Protein AF-A0AA95FTX5-F1 (afdb_monomer_lite)

Foldseek 3Di:
DDDDDDDDDDDDDDDDDDDDDDDDDDDPPDDPVVVVPDPPPPFDDDPPPVPPPDPDDDPDPPPPDPVVVVLVVLLVVLQWEWEDDPVFFWEKDKQWQAAQVVNVHRPDGHFDKFADQADFPPQCLPDPDRLQGQIFGKTKIFIWTWGQDPPGTATQWGGWTWTWGDFPSHWIKIKTKIKGADADPLAGDTWMKMKTHQDQLVVVRARPVDSPDDDAIKMKTKGWMWIAIGQMDTNNHTFQFDPQKTAPDIWIDIWIDPSRADSQFWFKIKAAAPPGAKGSAQADDCSVPPSHRHIGHGGFAIAGHFIDSTDRVHDGCSVSCCSNHGGPRRIYMGTYHNHQAAPDDPVHNVPRPPPSPRYHHDDPPDDDRRDDD

Sequence (373 aa):
MPLRVPLLALGALGLAMAAPSSAVPGVTRTSDAAALATVTAAATRHDLDPGGGFPAAPPGTTAGGIAGAAQGVVAQRAKQYIATSPSAPIYFLAYIALGNTPAAKPTSYSLVYVPDPFNQPACAASSSDPAAKLQSLYYRTDLYAAWPPKGGAVPGAFPPIQVKTVAFGSIPVTATLQLHQTVVDGKLEPLLDQTWAPRNPGDGGGAPCDKSFSAPVNSLVTGRVDISLTNLKVDGVPVEVGSSCRTVRPVDISLWGFDGYYPGQGGRLGQYDGAHAGSLGKLDSPYYGEQNGTSIPASTGIDVPPFTGCRDGGDDVSPLITAMASGPDNPVAAEQSPINAGNVNLDDLTACATDGSGNCPVPAKNPPAVPPH

Secondary structure (DSSP, 8-state):
-------------------------------GGGGGS------------S----PPPPTT----SHHHHHHHHHHHHT---EE--TTSPBPEEEEEEPEEESTTS-SEEE-EEEE-SS---TTTTT---GGGSPEEEEEEEEEEEEE--TTS-EETBPPPEEEEEEETTTEEEEEEEEEEEPEETTEEPPEEEEEEEEPPGGGT-SBTTBTT--PPPEEEEEEEEEEEEEEEEETTEEE---TT-EESSPEEEEEEE-TT-BTTTBEEEEESTTSSPPPSS----GGGGGGTT--PPPP--EEEPPEES-EETTEE-HHHHHHHH-EEEE-EEEEEPP---SS-BTTBGGGS-TTS--------SSPPPPPP-

pLDDT: mean 74.27, std 24.5, range [25.83, 98.44]

Radius of gyration: 27.07 Å; chains: 1; bounding box: 102×71×66 Å

Structure (mmCIF, N/CA/C/O backbone):
data_AF-A0AA95FTX5-F1
#
_entry.id   AF-A0AA95FTX5-F1
#
loop_
_atom_site.group_PDB
_atom_site.id
_atom_site.type_symbol
_atom_site.label_atom_id
_atom_site.label_alt_id
_atom_site.label_comp_id
_atom_site.label_asym_id
_atom_site.label_entity_id
_atom_site.label_seq_id
_atom_site.pdbx_PDB_ins_code
_atom_site.Cartn_x
_atom_site.Cartn_y
_atom_site.Cartn_z
_atom_site.occupancy
_atom_site.B_iso_or_equiv
_atom_site.auth_seq_id
_atom_site.auth_comp_id
_atom_site.auth_asym_id
_atom_site.auth_atom_id
_atom_site.pdbx_PDB_model_num
ATOM 1 N N . MET A 1 1 ? 46.116 -49.384 35.018 1.00 40.44 1 MET A N 1
ATOM 2 C CA . MET A 1 1 ? 47.054 -49.428 33.876 1.00 40.44 1 MET A CA 1
ATOM 3 C C . MET A 1 1 ? 46.721 -48.278 32.936 1.00 40.44 1 MET A C 1
ATOM 5 O O . MET A 1 1 ? 45.650 -48.317 32.347 1.00 40.44 1 MET A O 1
ATOM 9 N N . PRO A 1 2 ? 47.554 -47.228 32.857 1.00 50.31 2 PRO A N 1
ATOM 10 C CA . PRO A 1 2 ? 47.357 -46.122 31.928 1.00 50.31 2 PRO A CA 1
ATOM 11 C C . PRO A 1 2 ? 48.220 -46.321 30.673 1.00 50.31 2 PRO A C 1
ATOM 13 O O . PRO A 1 2 ? 49.402 -46.639 30.790 1.00 50.31 2 PRO A O 1
ATOM 16 N N . LEU A 1 3 ? 47.660 -46.101 29.481 1.00 40.19 3 LEU A N 1
ATOM 17 C CA . LEU A 1 3 ? 48.443 -45.966 28.251 1.00 40.19 3 LEU A CA 1
ATOM 18 C C . LEU A 1 3 ? 48.362 -44.514 27.760 1.00 40.19 3 LEU A C 1
ATOM 20 O O . LEU A 1 3 ? 47.320 -44.049 27.310 1.00 40.19 3 LEU A O 1
ATOM 24 N N . ARG A 1 4 ? 49.493 -43.812 27.878 1.00 46.22 4 ARG A N 1
ATOM 25 C CA . ARG A 1 4 ? 49.864 -42.599 27.138 1.00 46.22 4 ARG A CA 1
ATOM 26 C C . ARG A 1 4 ? 50.947 -43.001 26.135 1.00 46.22 4 ARG A C 1
ATOM 28 O O . ARG A 1 4 ? 51.899 -43.657 26.543 1.00 46.22 4 ARG A O 1
ATOM 35 N N . VAL A 1 5 ? 50.828 -42.575 24.879 1.00 35.34 5 VAL A N 1
ATOM 36 C CA . VAL A 1 5 ? 51.811 -42.726 23.777 1.00 35.34 5 VAL A CA 1
ATOM 37 C C . VAL A 1 5 ? 51.627 -41.488 22.857 1.00 35.34 5 VAL A C 1
ATOM 39 O O . VAL A 1 5 ? 50.519 -40.949 22.842 1.00 35.34 5 VAL A O 1
ATOM 42 N N . PRO A 1 6 ? 52.677 -40.916 22.221 1.00 48.00 6 PRO A N 1
ATOM 43 C CA . PRO A 1 6 ? 53.111 -39.564 22.559 1.00 48.00 6 PRO A CA 1
ATOM 44 C C . PRO A 1 6 ? 53.224 -38.579 21.380 1.00 48.00 6 PRO A C 1
ATOM 46 O O . PRO A 1 6 ? 52.999 -38.887 20.214 1.00 48.00 6 PRO A O 1
ATOM 49 N N . LEU A 1 7 ? 53.632 -37.375 21.784 1.00 31.05 7 LEU A N 1
ATOM 50 C CA . LEU A 1 7 ? 54.276 -36.291 21.050 1.00 31.05 7 LEU A CA 1
ATOM 51 C C . LEU A 1 7 ? 55.361 -36.780 20.068 1.00 31.05 7 LEU A C 1
ATOM 53 O O . LEU A 1 7 ? 56.229 -37.566 20.450 1.00 31.05 7 LEU A O 1
ATOM 57 N N . LEU A 1 8 ? 55.384 -36.216 18.859 1.00 30.25 8 LEU A N 1
ATOM 58 C CA . LEU A 1 8 ? 56.533 -36.279 17.958 1.00 30.25 8 LEU A CA 1
ATOM 59 C C . LEU A 1 8 ? 56.771 -34.888 17.364 1.00 30.25 8 LEU A C 1
ATOM 61 O O . LEU A 1 8 ? 55.899 -34.312 16.718 1.00 30.25 8 LEU A O 1
ATOM 65 N N . ALA A 1 9 ? 57.955 -34.355 17.656 1.00 29.45 9 ALA A N 1
ATOM 66 C CA . ALA A 1 9 ? 58.491 -33.102 17.157 1.00 29.45 9 ALA A CA 1
ATOM 67 C C . ALA A 1 9 ? 59.698 -33.397 16.254 1.00 29.45 9 ALA A C 1
ATOM 69 O O . ALA A 1 9 ? 60.582 -34.162 16.628 1.00 29.45 9 ALA A O 1
ATOM 70 N N . LEU A 1 10 ? 59.723 -32.757 15.091 1.00 28.89 10 LEU A N 1
ATOM 71 C CA . LEU A 1 10 ? 60.852 -32.504 14.189 1.00 28.89 10 LEU A CA 1
ATOM 72 C C . LEU A 1 10 ? 60.356 -31.330 13.331 1.00 28.89 10 LEU A C 1
ATOM 74 O O . LEU A 1 10 ? 59.223 -31.361 12.873 1.00 28.89 10 LEU A O 1
ATOM 78 N N . GLY A 1 11 ? 61.051 -30.226 13.105 1.00 26.80 11 GLY A N 1
ATOM 79 C CA . GLY A 1 11 ? 62.478 -29.943 13.109 1.00 26.80 11 GLY A CA 1
ATOM 80 C C . GLY A 1 11 ? 62.670 -28.946 11.961 1.00 26.80 11 GLY A C 1
ATOM 81 O O . GLY A 1 11 ? 62.227 -29.202 10.847 1.00 26.80 11 GLY A O 1
ATOM 82 N N . ALA A 1 12 ? 63.213 -27.772 12.268 1.00 29.53 12 ALA A N 1
ATOM 83 C CA . ALA A 1 12 ? 63.279 -26.606 11.392 1.00 29.53 12 ALA A CA 1
ATOM 84 C C . ALA A 1 12 ? 64.104 -26.815 10.109 1.00 29.53 12 ALA A C 1
ATOM 86 O O . ALA A 1 12 ? 65.145 -27.464 10.146 1.00 29.53 12 ALA A O 1
ATOM 87 N N . LEU A 1 13 ? 63.721 -26.129 9.026 1.00 27.14 13 LEU A N 1
ATOM 88 C CA . LEU A 1 13 ? 64.666 -25.617 8.030 1.00 27.14 13 LEU A CA 1
ATOM 89 C C . LEU A 1 13 ? 64.102 -24.331 7.412 1.00 27.14 13 LEU A C 1
ATOM 91 O O . LEU A 1 13 ? 63.017 -24.325 6.833 1.00 27.14 13 LEU A O 1
ATOM 95 N N . GLY A 1 14 ? 64.828 -23.229 7.593 1.00 25.91 14 GLY A N 1
ATOM 96 C CA . GLY A 1 14 ? 64.516 -21.944 6.985 1.00 25.91 14 GLY A CA 1
ATOM 97 C C . GLY A 1 14 ? 65.051 -21.848 5.561 1.00 25.91 14 GLY A C 1
ATOM 98 O O . GLY A 1 14 ? 66.133 -22.347 5.267 1.00 25.91 14 GLY A O 1
ATOM 99 N N . LEU A 1 15 ? 64.323 -21.129 4.710 1.00 27.39 15 LEU A N 1
ATOM 100 C CA . LEU A 1 15 ? 64.881 -20.462 3.540 1.00 27.39 15 LEU A CA 1
ATOM 101 C C . LEU A 1 15 ? 64.128 -19.143 3.340 1.00 27.39 15 LEU A C 1
ATOM 103 O O . LEU A 1 15 ? 62.930 -19.121 3.070 1.00 27.39 15 LEU A O 1
ATOM 107 N N . ALA A 1 16 ? 64.851 -18.041 3.513 1.00 30.61 16 ALA A N 1
ATOM 108 C CA . ALA A 1 16 ? 64.436 -16.722 3.073 1.00 30.61 16 ALA A CA 1
ATOM 109 C C . ALA A 1 16 ? 64.603 -16.639 1.552 1.00 30.61 16 ALA A C 1
ATOM 111 O O . ALA A 1 16 ? 65.695 -16.920 1.064 1.00 30.61 16 ALA A O 1
ATOM 112 N N . MET A 1 17 ? 63.573 -16.204 0.820 1.00 29.14 17 MET A N 1
ATOM 113 C CA . MET A 1 17 ? 63.742 -15.624 -0.515 1.00 29.14 17 MET A CA 1
ATOM 114 C C . MET A 1 17 ? 62.727 -14.504 -0.776 1.00 29.14 17 MET A C 1
ATOM 116 O O . MET A 1 17 ? 61.519 -14.701 -0.723 1.00 29.14 17 MET A O 1
ATOM 120 N N . ALA A 1 18 ? 63.311 -13.327 -1.006 1.00 28.91 18 ALA A N 1
ATOM 121 C CA . ALA A 1 18 ? 62.903 -12.190 -1.827 1.00 28.91 18 ALA A CA 1
ATOM 122 C C . ALA A 1 18 ? 61.431 -12.059 -2.266 1.00 28.91 18 ALA A C 1
ATOM 124 O O . ALA A 1 18 ? 60.917 -12.836 -3.066 1.00 28.91 18 ALA A O 1
ATOM 125 N N . ALA A 1 19 ? 60.824 -10.940 -1.869 1.00 33.22 19 ALA A N 1
ATOM 126 C CA . ALA A 1 19 ? 59.666 -10.365 -2.540 1.00 33.22 19 ALA A CA 1
ATOM 127 C C . ALA A 1 19 ? 60.102 -9.593 -3.801 1.00 33.22 19 ALA A C 1
ATOM 129 O O . ALA A 1 19 ? 60.997 -8.749 -3.701 1.00 33.22 19 ALA A O 1
ATOM 130 N N . PRO A 1 20 ? 59.427 -9.765 -4.951 1.00 33.09 20 PRO A N 1
ATOM 131 C CA . PRO A 1 20 ? 59.360 -8.730 -5.958 1.00 33.09 20 PRO A CA 1
ATOM 132 C C . PRO A 1 20 ? 58.052 -7.951 -5.801 1.00 33.09 20 PRO A C 1
ATOM 134 O O . PRO A 1 20 ? 56.949 -8.437 -6.046 1.00 33.09 20 PRO A O 1
ATOM 137 N N . SER A 1 21 ? 58.228 -6.694 -5.411 1.00 35.06 21 SER A N 1
ATOM 138 C CA . SER A 1 21 ? 57.362 -5.587 -5.796 1.00 35.06 21 SER A CA 1
ATOM 139 C C . SER A 1 21 ? 57.154 -5.605 -7.313 1.00 35.06 21 SER A C 1
ATOM 141 O O . SER A 1 21 ? 58.116 -5.558 -8.078 1.00 35.06 21 SER A O 1
ATOM 143 N N . SER A 1 22 ? 55.902 -5.657 -7.753 1.00 32.34 22 SER A N 1
ATOM 144 C CA . SER A 1 22 ? 55.512 -5.110 -9.051 1.00 32.34 22 SER A CA 1
ATOM 145 C C . SER A 1 22 ? 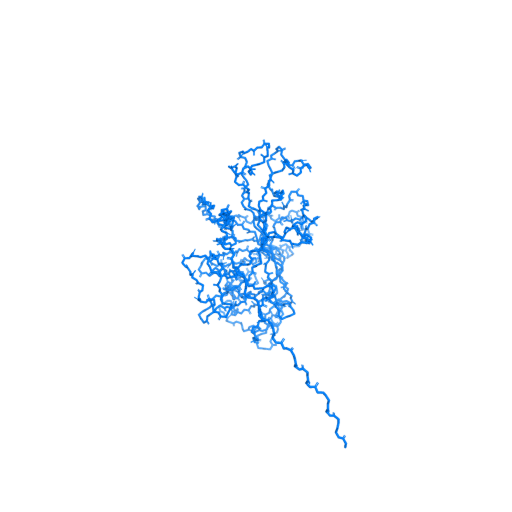54.078 -4.606 -8.964 1.00 32.34 22 SER A C 1
ATOM 147 O O . SER A 1 22 ? 53.120 -5.347 -8.761 1.00 32.34 22 SER A O 1
ATOM 149 N N . ALA A 1 23 ? 53.981 -3.285 -9.050 1.00 33.84 23 ALA A N 1
ATOM 150 C CA . ALA A 1 23 ? 52.757 -2.540 -9.228 1.00 33.84 23 ALA A CA 1
ATOM 151 C C . ALA A 1 23 ? 52.109 -2.902 -10.572 1.00 33.84 23 ALA A C 1
ATOM 153 O O . ALA A 1 23 ? 52.789 -2.953 -11.596 1.00 33.84 23 ALA A O 1
ATOM 154 N N . VAL A 1 24 ? 50.787 -3.065 -10.572 1.00 33.50 24 VAL A N 1
ATOM 155 C CA . VAL A 1 24 ? 49.963 -2.939 -11.777 1.00 33.50 24 VAL A CA 1
ATOM 156 C C . VAL A 1 24 ? 48.982 -1.789 -11.538 1.00 33.50 24 VAL A C 1
ATOM 158 O O . VAL A 1 24 ? 48.195 -1.857 -10.592 1.00 33.50 24 VAL A O 1
ATOM 161 N N . PRO A 1 25 ? 49.036 -0.713 -12.341 1.00 33.19 25 PRO A N 1
ATOM 162 C CA . PRO A 1 25 ? 48.113 0.403 -12.238 1.00 33.19 25 PRO A CA 1
ATOM 163 C C . PRO A 1 25 ? 46.836 0.158 -13.056 1.00 33.19 25 PRO A C 1
ATOM 165 O O . PRO A 1 25 ? 46.885 -0.333 -14.179 1.00 33.19 25 PRO A O 1
ATOM 168 N N . GLY A 1 26 ? 45.710 0.620 -12.511 1.00 35.56 26 GLY A N 1
ATOM 169 C CA . GLY A 1 26 ? 44.647 1.224 -13.315 1.00 35.56 26 GLY A CA 1
ATOM 170 C C . GLY A 1 26 ? 43.592 0.292 -13.906 1.00 35.56 26 GLY A C 1
ATOM 171 O O . GLY A 1 26 ? 43.516 0.138 -15.118 1.00 35.56 26 GLY A O 1
ATOM 172 N N . VAL A 1 27 ? 42.672 -0.190 -13.067 1.00 28.50 27 VAL A N 1
ATOM 173 C CA . VAL A 1 27 ? 41.262 -0.320 -13.472 1.00 28.50 27 VAL A CA 1
ATOM 174 C C . VAL A 1 27 ? 40.416 0.312 -12.374 1.00 28.50 27 VAL A C 1
ATOM 176 O O . VAL A 1 27 ? 40.060 -0.320 -11.381 1.00 28.50 27 VAL A O 1
ATOM 179 N N . THR A 1 28 ? 40.128 1.601 -12.528 1.00 33.00 28 THR A N 1
ATOM 180 C CA . THR A 1 28 ? 39.061 2.280 -11.793 1.00 33.00 28 THR A CA 1
ATOM 181 C C . THR A 1 28 ? 37.736 1.624 -12.167 1.00 33.00 28 THR A C 1
ATOM 183 O O . THR A 1 28 ? 37.174 1.909 -13.221 1.00 33.00 28 THR A O 1
ATOM 186 N N . ARG A 1 29 ? 37.227 0.736 -11.304 1.00 30.84 29 ARG A N 1
ATOM 187 C CA . ARG A 1 29 ? 35.790 0.453 -11.250 1.00 30.84 29 ARG A CA 1
ATOM 188 C C . ARG A 1 29 ? 35.106 1.736 -10.799 1.00 30.84 29 ARG A C 1
ATOM 190 O O . ARG A 1 29 ? 35.116 2.059 -9.615 1.00 30.84 29 ARG A O 1
ATOM 197 N N . THR A 1 30 ? 34.554 2.479 -11.747 1.00 32.06 30 THR A N 1
ATOM 198 C CA . THR A 1 30 ? 33.521 3.468 -11.460 1.00 32.06 30 THR A CA 1
ATOM 199 C C . THR A 1 30 ? 32.328 2.725 -10.871 1.00 32.06 30 THR A C 1
ATOM 201 O O . THR A 1 30 ? 31.820 1.767 -11.446 1.00 32.06 30 THR A O 1
ATOM 204 N N . SER A 1 31 ? 31.955 3.101 -9.657 1.00 35.16 31 SER A N 1
ATOM 205 C CA . SER A 1 31 ? 30.817 2.567 -8.927 1.00 35.16 31 SER A CA 1
ATOM 206 C C . SER A 1 31 ? 29.511 3.065 -9.554 1.00 35.16 31 SER A C 1
ATOM 208 O O . SER A 1 31 ? 29.128 4.213 -9.333 1.00 35.16 31 SER A O 1
ATOM 210 N N . ASP A 1 32 ? 28.800 2.195 -10.271 1.00 34.31 32 ASP A N 1
ATOM 211 C CA . ASP A 1 32 ? 27.462 2.473 -10.827 1.00 34.31 32 ASP A CA 1
ATOM 212 C C . ASP A 1 32 ? 26.388 2.748 -9.749 1.00 34.31 32 ASP A C 1
ATOM 214 O O . ASP A 1 32 ? 25.293 3.209 -10.056 1.00 34.31 32 ASP A O 1
ATOM 218 N N . ALA A 1 33 ? 26.698 2.543 -8.463 1.00 35.72 33 ALA A N 1
ATOM 219 C CA . ALA A 1 33 ? 25.795 2.848 -7.349 1.00 35.72 33 ALA A CA 1
ATOM 220 C C . ALA A 1 33 ? 25.518 4.357 -7.164 1.00 35.72 33 ALA A C 1
ATOM 222 O O . ALA A 1 33 ? 24.515 4.720 -6.559 1.00 35.72 33 ALA A O 1
ATOM 223 N N . ALA A 1 34 ? 26.368 5.244 -7.697 1.00 33.91 34 ALA A N 1
ATOM 224 C CA . ALA A 1 34 ? 26.177 6.695 -7.590 1.00 33.91 34 ALA A CA 1
ATOM 225 C C . ALA A 1 34 ? 25.214 7.277 -8.649 1.00 33.91 34 ALA A C 1
ATOM 227 O O . ALA A 1 34 ? 24.791 8.423 -8.522 1.00 33.91 34 ALA A O 1
ATOM 228 N N . ALA A 1 35 ? 24.838 6.508 -9.680 1.00 37.34 35 ALA A N 1
ATOM 229 C CA . ALA A 1 35 ? 24.004 6.997 -10.784 1.00 37.34 35 ALA A CA 1
ATOM 230 C C . ALA A 1 35 ? 22.496 7.073 -10.456 1.00 37.34 35 ALA A C 1
ATOM 232 O O . ALA A 1 35 ? 21.729 7.639 -11.227 1.00 37.34 35 ALA A O 1
ATOM 233 N N . LEU A 1 36 ? 22.063 6.550 -9.305 1.00 42.44 36 LEU A N 1
ATOM 234 C CA . LEU A 1 36 ? 20.664 6.606 -8.855 1.00 42.44 36 LEU A CA 1
ATOM 235 C C . LEU A 1 36 ? 20.279 7.937 -8.179 1.00 42.44 36 LEU A C 1
ATOM 237 O O . LEU A 1 36 ? 19.102 8.167 -7.920 1.00 42.44 36 LEU A O 1
ATOM 241 N N . ALA A 1 37 ? 21.242 8.820 -7.895 1.00 34.72 37 ALA A N 1
ATOM 242 C CA . ALA A 1 37 ? 21.023 9.983 -7.031 1.00 34.72 37 ALA A CA 1
ATOM 243 C C . ALA A 1 37 ? 20.590 11.279 -7.748 1.00 34.72 37 ALA A C 1
ATOM 245 O O . ALA A 1 37 ? 20.361 12.283 -7.076 1.00 34.72 37 ALA A O 1
ATOM 246 N N . THR A 1 38 ? 20.440 11.295 -9.077 1.00 35.12 38 THR A N 1
ATOM 247 C CA . THR A 1 38 ? 20.173 12.554 -9.802 1.00 35.12 38 THR A CA 1
ATOM 248 C C . THR A 1 38 ? 19.100 12.412 -10.878 1.00 35.12 38 THR A C 1
ATOM 250 O O . THR A 1 38 ? 19.321 12.727 -12.043 1.00 35.12 38 THR A O 1
ATOM 253 N N . VAL A 1 39 ? 17.903 11.970 -10.491 1.00 35.25 39 VAL A N 1
ATOM 254 C CA . VAL A 1 39 ? 16.688 12.279 -11.261 1.00 35.25 39 VAL A CA 1
ATOM 255 C C . VAL A 1 39 ? 16.034 13.486 -10.597 1.00 35.25 39 VAL A C 1
ATOM 257 O O . VAL A 1 39 ? 15.256 13.361 -9.656 1.00 35.25 39 VAL A O 1
ATOM 260 N N . THR A 1 40 ? 16.398 14.685 -11.047 1.00 32.88 40 THR A N 1
ATOM 261 C CA . THR A 1 40 ? 15.704 15.922 -10.680 1.00 32.88 40 THR A CA 1
ATOM 262 C C . THR A 1 40 ? 14.369 15.960 -11.419 1.00 32.88 40 THR A C 1
ATOM 264 O O . THR A 1 40 ? 14.268 16.476 -12.530 1.00 32.88 40 THR A O 1
ATOM 267 N N . ALA A 1 41 ? 13.328 15.395 -10.809 1.00 36.72 41 ALA A N 1
ATOM 268 C CA . ALA A 1 41 ? 11.963 15.608 -11.263 1.00 36.72 41 ALA A CA 1
ATOM 269 C C . ALA A 1 41 ? 11.564 17.057 -10.942 1.00 36.72 41 ALA A C 1
ATOM 271 O O . ALA A 1 41 ? 11.321 17.418 -9.791 1.00 36.72 41 ALA A O 1
ATOM 272 N N . ALA A 1 42 ? 11.509 17.913 -11.962 1.00 29.31 42 ALA A N 1
ATOM 273 C CA . ALA A 1 42 ? 10.830 19.199 -11.866 1.00 29.31 42 ALA A CA 1
ATOM 274 C C . ALA A 1 42 ? 9.312 18.945 -11.860 1.00 29.31 42 ALA A C 1
ATOM 276 O O . ALA A 1 42 ? 8.642 19.098 -12.877 1.00 29.31 42 ALA A O 1
ATOM 277 N N . ALA A 1 43 ? 8.778 18.491 -10.727 1.00 32.59 43 ALA A N 1
ATOM 278 C CA . ALA A 1 43 ? 7.346 18.309 -10.544 1.00 32.59 43 ALA A CA 1
ATOM 279 C C . ALA A 1 43 ? 6.716 19.647 -10.131 1.00 32.59 43 ALA A C 1
ATOM 281 O O . ALA A 1 43 ? 6.891 20.129 -9.010 1.00 32.59 43 ALA A O 1
ATOM 282 N N . THR A 1 44 ? 5.973 20.271 -11.042 1.00 29.34 44 THR A N 1
ATOM 283 C CA . THR A 1 44 ? 4.988 21.296 -10.683 1.00 29.34 44 THR A CA 1
ATOM 284 C C . THR A 1 44 ? 3.933 20.648 -9.792 1.00 29.34 44 THR A C 1
ATOM 286 O O . THR A 1 44 ? 3.212 19.763 -10.247 1.00 29.34 44 THR A O 1
ATOM 289 N N . ARG A 1 45 ? 3.849 21.079 -8.525 1.00 27.22 45 ARG A N 1
ATOM 290 C CA . ARG A 1 45 ? 2.778 20.679 -7.602 1.00 27.22 45 ARG A CA 1
ATOM 291 C C . ARG A 1 45 ? 1.435 21.094 -8.200 1.00 27.22 45 ARG A C 1
ATOM 293 O O . ARG A 1 45 ? 1.091 22.273 -8.182 1.00 27.22 45 ARG A O 1
ATOM 300 N N . HIS A 1 46 ? 0.695 20.135 -8.739 1.00 28.36 46 HIS A N 1
ATOM 301 C CA . HIS A 1 46 ? -0.738 20.289 -8.912 1.00 28.36 46 HIS A CA 1
ATOM 302 C C . HIS A 1 46 ? -1.386 19.944 -7.574 1.00 28.36 46 HIS A C 1
ATOM 304 O O . HIS A 1 46 ? -1.353 18.792 -7.148 1.00 28.36 46 HIS A O 1
ATOM 310 N N . ASP A 1 47 ? -1.945 20.953 -6.905 1.00 28.95 47 ASP A N 1
ATOM 311 C CA . ASP A 1 47 ? -2.852 20.748 -5.780 1.00 28.95 47 ASP A CA 1
ATOM 312 C C . ASP A 1 47 ? -4.069 19.970 -6.296 1.00 28.95 47 ASP A C 1
ATOM 314 O O . ASP A 1 47 ? -5.012 20.534 -6.853 1.00 28.95 47 ASP A O 1
ATOM 318 N N . LEU A 1 48 ? -4.027 18.646 -6.158 1.00 36.41 48 LEU A N 1
ATOM 319 C CA . LEU A 1 48 ? -5.224 17.828 -6.215 1.00 36.41 48 LEU A CA 1
ATOM 320 C C . LEU A 1 48 ? -5.963 18.046 -4.896 1.00 36.41 48 LEU A C 1
ATOM 322 O O . LEU A 1 48 ? -5.741 17.346 -3.909 1.00 36.41 48 LEU A O 1
ATOM 326 N N . ASP A 1 49 ? -6.850 19.039 -4.899 1.00 33.00 49 ASP A N 1
ATOM 327 C CA . ASP A 1 49 ? -8.082 18.961 -4.121 1.00 33.00 49 ASP A CA 1
ATOM 328 C C . ASP A 1 49 ? -8.647 17.537 -4.323 1.00 33.00 49 ASP A C 1
ATOM 330 O O . ASP A 1 49 ? -8.752 17.105 -5.478 1.00 33.00 49 ASP A O 1
ATOM 334 N N . PRO A 1 50 ? -8.990 16.761 -3.277 1.00 34.56 50 PRO A N 1
ATOM 335 C CA . PRO A 1 50 ? -9.599 15.433 -3.422 1.00 34.56 50 PRO A CA 1
ATOM 336 C C . PRO A 1 50 ? -10.969 15.440 -4.141 1.00 34.56 50 PRO A C 1
ATOM 338 O O . PRO A 1 50 ? -11.690 14.448 -4.110 1.00 34.56 50 PRO A O 1
ATOM 341 N N . GLY A 1 51 ? -11.319 16.515 -4.854 1.00 25.83 51 GLY A N 1
ATOM 342 C CA . GLY A 1 51 ? -12.456 16.673 -5.758 1.00 25.83 51 GLY A CA 1
ATOM 343 C C . GLY A 1 51 ? -12.444 15.790 -7.012 1.00 25.83 51 GLY A C 1
ATOM 344 O O . GLY A 1 51 ? -13.160 16.094 -7.968 1.00 25.83 51 GLY A O 1
ATOM 345 N N . GLY A 1 52 ? -11.705 14.676 -7.017 1.00 31.50 52 GLY A N 1
ATOM 346 C CA . GLY A 1 52 ? -12.038 13.543 -7.873 1.00 31.50 52 GLY A CA 1
ATOM 347 C C . GLY A 1 52 ? -13.407 13.026 -7.441 1.00 31.50 52 GLY A C 1
ATOM 348 O O . GLY A 1 52 ? -13.507 12.228 -6.515 1.00 31.50 52 GLY A O 1
ATOM 349 N N . GLY A 1 53 ? -14.470 13.570 -8.040 1.00 31.11 53 GLY A N 1
ATOM 350 C CA . GLY A 1 53 ? -15.844 13.207 -7.716 1.00 31.11 53 GLY A CA 1
ATOM 351 C C . GLY A 1 53 ? -16.001 11.689 -7.690 1.00 31.11 53 GLY A C 1
ATOM 352 O O . GLY A 1 53 ? -15.497 11.001 -8.576 1.00 31.11 53 GLY A O 1
ATOM 353 N N . PHE A 1 54 ? -16.673 11.182 -6.653 1.00 36.53 54 PHE A N 1
ATOM 354 C CA . PHE A 1 54 ? -16.951 9.757 -6.498 1.00 36.53 54 PHE A CA 1
ATOM 355 C C . PHE A 1 54 ? -17.440 9.155 -7.826 1.00 36.53 54 PHE A C 1
ATOM 357 O O . PHE A 1 54 ? -18.292 9.772 -8.480 1.00 36.53 54 PHE A O 1
ATOM 364 N N . PRO A 1 55 ? -16.949 7.968 -8.228 1.00 36.50 55 PRO A N 1
ATOM 365 C CA . PRO A 1 55 ? -17.462 7.303 -9.415 1.00 36.50 55 PRO A CA 1
ATOM 366 C C . PRO A 1 55 ? -18.982 7.151 -9.296 1.00 36.50 55 PRO A C 1
ATOM 368 O O . PRO A 1 55 ? -19.515 6.821 -8.231 1.00 36.50 55 PRO A O 1
ATOM 371 N N . ALA A 1 56 ? -19.695 7.434 -10.388 1.00 33.69 56 ALA A N 1
ATOM 372 C CA . ALA A 1 56 ? -21.129 7.196 -10.456 1.00 33.69 56 ALA A CA 1
ATOM 373 C C . ALA A 1 56 ? -21.411 5.718 -10.137 1.00 33.69 56 ALA A C 1
ATOM 375 O O . ALA A 1 56 ? -20.677 4.836 -10.586 1.00 33.69 56 ALA A O 1
ATOM 376 N N . ALA A 1 57 ? -22.461 5.453 -9.353 1.00 32.22 57 ALA A N 1
ATOM 377 C CA . ALA A 1 57 ? -22.837 4.093 -8.978 1.00 32.22 57 ALA A CA 1
ATOM 378 C C . ALA A 1 57 ? -22.953 3.194 -10.231 1.00 32.22 57 ALA A C 1
ATOM 380 O O . ALA A 1 57 ? -23.518 3.642 -11.236 1.00 32.22 57 ALA A O 1
ATOM 381 N N . PRO A 1 58 ? -22.457 1.940 -10.196 1.00 35.06 58 PRO A N 1
ATOM 382 C CA . PRO A 1 58 ? -22.552 1.037 -11.335 1.00 35.06 58 PRO A CA 1
ATOM 383 C C . PRO A 1 58 ? -24.019 0.837 -11.746 1.00 35.06 58 PRO A C 1
ATOM 385 O O . PRO A 1 58 ? -24.865 0.571 -10.884 1.00 35.06 58 PRO A O 1
ATOM 388 N N . PRO A 1 59 ? -24.361 0.928 -13.040 1.00 32.34 59 PRO A N 1
ATOM 389 C CA . PRO A 1 59 ? -25.713 0.643 -13.495 1.00 32.34 59 PRO A CA 1
ATOM 390 C C . PRO A 1 59 ? -25.972 -0.868 -13.386 1.00 32.34 59 PRO A C 1
ATOM 392 O O . PRO A 1 59 ? -25.460 -1.635 -14.196 1.00 32.34 59 PRO A O 1
ATOM 395 N N . GLY A 1 60 ? -26.758 -1.321 -12.397 1.00 39.62 60 GLY A N 1
ATOM 396 C CA . GLY A 1 60 ? -27.232 -2.715 -12.403 1.00 39.62 60 GLY A CA 1
ATOM 397 C C . GLY A 1 60 ? -27.690 -3.386 -11.104 1.00 39.62 60 GLY A C 1
ATOM 398 O O . GLY A 1 60 ? -28.207 -4.499 -11.188 1.00 39.62 60 GLY A O 1
ATOM 399 N N . THR A 1 61 ? -27.572 -2.790 -9.914 1.00 37.75 61 THR A N 1
ATOM 400 C CA . THR A 1 61 ? -28.014 -3.465 -8.674 1.00 37.75 61 THR A CA 1
ATOM 401 C C . THR A 1 61 ? -29.531 -3.373 -8.481 1.00 37.75 61 THR A C 1
ATOM 403 O O . THR A 1 61 ? -30.076 -2.512 -7.797 1.00 37.75 61 THR A O 1
ATOM 406 N N . THR A 1 62 ? -30.246 -4.308 -9.102 1.00 40.19 62 THR A N 1
ATOM 407 C CA . THR A 1 62 ? -31.694 -4.503 -8.961 1.00 40.19 62 THR A CA 1
ATOM 408 C C . THR A 1 62 ? -32.026 -5.293 -7.689 1.00 40.19 62 THR A C 1
ATOM 410 O O . THR A 1 62 ? -32.504 -6.420 -7.736 1.00 40.19 62 THR A O 1
ATOM 413 N N . ALA A 1 63 ? -31.814 -4.683 -6.520 1.00 41.34 63 ALA A N 1
ATOM 414 C CA . ALA A 1 63 ? -32.502 -5.081 -5.289 1.00 41.34 63 ALA A CA 1
ATOM 415 C C . ALA A 1 63 ? -33.718 -4.156 -5.110 1.00 41.34 63 ALA A C 1
ATOM 417 O O . ALA A 1 63 ? -33.630 -3.072 -4.536 1.00 41.34 63 ALA A O 1
ATOM 418 N N . GLY A 1 64 ? -34.846 -4.552 -5.705 1.00 41.44 64 GLY A N 1
ATOM 419 C CA . GLY A 1 64 ? -36.077 -3.762 -5.773 1.00 41.44 64 GLY A CA 1
ATOM 420 C C . GLY A 1 64 ? -36.776 -3.609 -4.421 1.00 41.44 64 GLY A C 1
ATOM 421 O O . GLY A 1 64 ? -37.674 -4.374 -4.090 1.00 41.44 64 GLY A O 1
ATOM 422 N N . GLY A 1 65 ? -36.386 -2.591 -3.657 1.00 40.84 65 GLY A N 1
ATOM 423 C CA . GLY A 1 65 ? -37.101 -2.094 -2.483 1.00 40.84 65 GLY A CA 1
ATOM 424 C C . GLY A 1 65 ? -36.448 -0.813 -1.966 1.00 40.84 65 GLY A C 1
ATOM 425 O O . GLY A 1 65 ? -35.224 -0.725 -1.932 1.00 40.84 65 GLY A O 1
ATOM 426 N N . ILE A 1 66 ? -37.239 0.185 -1.551 1.00 50.00 66 ILE A N 1
ATOM 427 C CA . ILE A 1 66 ? -36.734 1.492 -1.071 1.00 50.00 66 ILE A CA 1
ATOM 428 C C . ILE A 1 66 ? -35.731 1.313 0.083 1.00 50.00 66 ILE A C 1
ATOM 430 O O . ILE A 1 66 ? -34.722 2.010 0.135 1.00 50.00 66 ILE A O 1
ATOM 434 N N . ALA A 1 67 ? -35.961 0.330 0.960 1.00 43.25 67 ALA A N 1
ATOM 435 C CA . ALA A 1 67 ? -35.037 -0.013 2.038 1.00 43.25 67 ALA A CA 1
ATOM 436 C C . ALA A 1 67 ? -33.705 -0.590 1.521 1.00 43.25 67 ALA A C 1
ATOM 438 O O . ALA A 1 67 ? -32.652 -0.168 1.983 1.00 43.25 67 ALA A O 1
ATOM 439 N N . GLY A 1 68 ? -33.733 -1.487 0.528 1.00 40.03 68 GLY A N 1
ATOM 440 C CA . GLY A 1 68 ? -32.521 -2.067 -0.066 1.00 40.03 68 GLY A CA 1
ATOM 441 C C . GLY A 1 68 ? -31.709 -1.047 -0.868 1.00 40.03 68 GLY A C 1
ATOM 442 O O . GLY A 1 68 ? -30.485 -1.016 -0.770 1.00 40.03 68 GLY A O 1
ATOM 443 N N . ALA A 1 69 ? -32.384 -0.149 -1.590 1.00 46.88 69 ALA A N 1
ATOM 444 C CA . ALA A 1 69 ? -31.739 0.951 -2.302 1.00 46.88 69 ALA A CA 1
ATOM 445 C C . ALA A 1 69 ? -31.114 1.974 -1.336 1.00 46.88 69 ALA A C 1
ATOM 447 O O . ALA A 1 69 ? -29.978 2.395 -1.540 1.00 46.88 69 ALA A O 1
ATOM 448 N N . ALA A 1 70 ? -31.809 2.335 -0.250 1.00 47.97 70 ALA A N 1
ATOM 449 C CA . ALA A 1 70 ? -31.266 3.232 0.769 1.00 47.97 70 ALA A CA 1
ATOM 450 C C . ALA A 1 70 ? -30.085 2.597 1.521 1.00 47.97 70 ALA A C 1
ATOM 452 O O . ALA A 1 70 ? -29.066 3.252 1.712 1.00 47.97 70 ALA A O 1
ATOM 453 N N . GLN A 1 71 ? -30.177 1.315 1.885 1.00 49.16 71 GLN A N 1
ATOM 454 C CA . GLN A 1 71 ? -29.085 0.584 2.534 1.00 49.16 71 GLN A CA 1
ATOM 455 C C . GLN A 1 71 ? -27.874 0.419 1.612 1.00 49.16 71 GLN A C 1
ATOM 457 O O . GLN A 1 71 ? -26.751 0.606 2.065 1.00 49.16 71 GLN A O 1
ATOM 462 N N . GLY A 1 72 ? -28.086 0.151 0.320 1.00 49.12 72 GLY A N 1
ATOM 463 C CA . GLY A 1 72 ? -27.010 0.077 -0.669 1.00 49.12 72 GLY A CA 1
ATOM 464 C C . GLY A 1 72 ? -26.302 1.418 -0.875 1.00 49.12 72 GLY A C 1
ATOM 465 O O . GLY A 1 72 ? -25.076 1.465 -0.905 1.00 49.12 72 GLY A O 1
ATOM 466 N N . VAL A 1 73 ? -27.054 2.523 -0.943 1.00 56.12 73 VAL A N 1
ATOM 467 C CA . VAL A 1 73 ? -26.482 3.875 -1.059 1.00 56.12 73 VAL A CA 1
ATOM 468 C C . VAL A 1 73 ? -25.755 4.285 0.219 1.00 56.12 73 VAL A C 1
ATOM 470 O O . VAL A 1 73 ? -24.684 4.875 0.131 1.00 56.12 73 VAL A O 1
ATOM 473 N N . VAL A 1 74 ? -26.289 3.966 1.401 1.00 57.03 74 VAL A N 1
ATOM 474 C CA . VAL A 1 74 ? -25.605 4.237 2.674 1.00 57.03 74 VAL A CA 1
ATOM 475 C C . VAL A 1 74 ? -24.342 3.389 2.795 1.00 57.03 74 VAL A C 1
ATOM 477 O O . VAL A 1 74 ? -23.310 3.941 3.138 1.00 57.03 74 VAL A O 1
ATOM 480 N N . ALA A 1 75 ? -24.373 2.103 2.437 1.00 52.53 75 ALA A N 1
ATOM 481 C CA . ALA A 1 75 ? -23.194 1.235 2.458 1.00 52.53 75 ALA A CA 1
ATOM 482 C C . ALA A 1 75 ? -22.113 1.694 1.462 1.00 52.53 75 ALA A C 1
ATOM 484 O O . ALA A 1 75 ? -20.943 1.771 1.823 1.00 52.53 75 ALA A O 1
ATOM 485 N N . GLN A 1 76 ? -22.491 2.087 0.238 1.00 56.56 76 GLN A N 1
ATOM 486 C CA . GLN A 1 76 ? -21.545 2.653 -0.735 1.00 56.56 76 GLN A CA 1
ATOM 487 C C . GLN A 1 76 ? -21.002 4.024 -0.310 1.00 56.56 76 GLN A C 1
ATOM 489 O O . GLN A 1 76 ? -19.859 4.349 -0.618 1.00 56.56 76 GLN A O 1
ATOM 494 N N . ARG A 1 77 ? -21.798 4.834 0.399 1.00 61.47 77 ARG A N 1
ATOM 495 C CA . ARG A 1 77 ? -21.366 6.135 0.938 1.00 61.47 77 ARG A CA 1
ATOM 496 C C . ARG A 1 77 ? -20.631 6.033 2.272 1.00 61.47 77 ARG A C 1
ATOM 498 O O . ARG A 1 77 ? -19.994 7.001 2.667 1.00 61.47 77 ARG A O 1
ATOM 5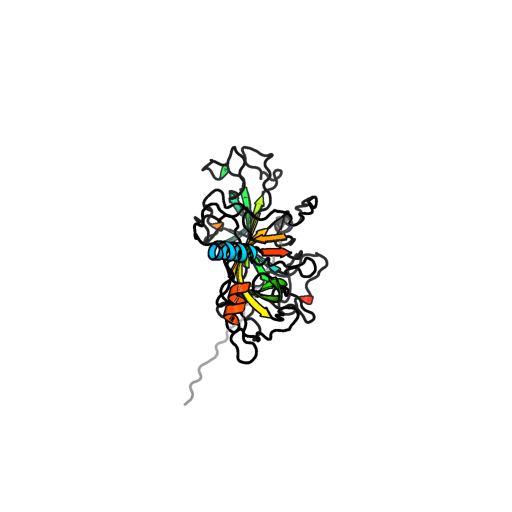05 N N . ALA A 1 78 ? -20.708 4.891 2.946 1.00 60.47 78 ALA A N 1
ATOM 506 C CA . ALA A 1 78 ? -20.010 4.617 4.195 1.00 60.47 78 ALA A CA 1
ATOM 507 C C . ALA A 1 78 ? -18.581 4.096 3.977 1.00 60.47 78 ALA A C 1
ATOM 509 O O . ALA A 1 78 ? -17.922 3.759 4.959 1.00 60.47 78 ALA A O 1
ATOM 510 N N . LYS A 1 79 ? -18.091 4.049 2.723 1.00 74.62 79 LYS A N 1
ATOM 511 C CA . LYS A 1 79 ? -16.687 3.740 2.422 1.00 74.62 79 LYS A CA 1
ATOM 512 C C . LYS A 1 79 ? -15.784 4.596 3.306 1.00 74.62 79 LYS A C 1
ATOM 514 O O . LYS A 1 79 ? -15.857 5.827 3.281 1.00 74.62 79 LYS A O 1
ATOM 519 N N . GLN A 1 80 ? -14.943 3.938 4.091 1.00 78.00 80 GLN A N 1
ATOM 520 C CA . GLN A 1 80 ? -14.011 4.631 4.958 1.00 78.00 80 GLN A CA 1
ATOM 521 C C . GLN A 1 80 ? -12.812 5.073 4.135 1.00 78.00 80 GLN A C 1
ATOM 523 O O . GLN A 1 80 ? -12.147 4.260 3.499 1.00 78.00 80 GLN A O 1
ATOM 528 N N . TYR A 1 81 ? -12.541 6.374 4.156 1.00 84.25 81 TYR A N 1
ATOM 529 C CA . TYR A 1 81 ? -11.313 6.914 3.599 1.00 84.25 81 TYR A CA 1
ATOM 530 C C . TYR A 1 81 ? -10.212 6.819 4.653 1.00 84.25 81 TYR A C 1
ATOM 532 O O . TYR A 1 81 ? -10.263 7.505 5.678 1.00 84.25 81 TYR A O 1
ATOM 540 N N . ILE A 1 82 ? -9.235 5.947 4.415 1.00 85.50 82 ILE A N 1
ATOM 541 C CA . ILE A 1 82 ? -8.086 5.773 5.303 1.00 85.50 82 ILE A CA 1
ATOM 542 C C . ILE A 1 82 ? -6.952 6.625 4.753 1.00 85.50 82 ILE A C 1
ATOM 544 O O . ILE A 1 82 ? -6.432 6.344 3.676 1.00 85.50 82 ILE A O 1
ATOM 548 N N . ALA A 1 83 ? -6.569 7.670 5.486 1.00 87.69 83 ALA A N 1
ATOM 549 C CA . ALA A 1 83 ? -5.494 8.552 5.062 1.00 87.69 83 ALA A CA 1
ATOM 550 C C . ALA A 1 83 ? -4.512 8.887 6.172 1.00 87.69 83 ALA A C 1
ATOM 552 O O . ALA A 1 83 ? -4.906 9.327 7.253 1.00 87.69 83 ALA A O 1
ATOM 553 N N . THR A 1 84 ? -3.221 8.755 5.878 1.00 85.56 84 THR A N 1
ATOM 554 C CA . THR A 1 84 ? -2.181 9.373 6.705 1.00 85.56 84 THR A CA 1
ATOM 555 C C . THR A 1 84 ? -2.057 10.856 6.358 1.00 85.56 84 THR A C 1
ATOM 557 O O . THR A 1 84 ? -2.205 11.249 5.202 1.00 85.56 84 THR A O 1
ATOM 560 N N . SER A 1 85 ? -1.757 11.691 7.350 1.00 76.25 85 SER A N 1
ATOM 561 C CA . SER A 1 85 ? -1.505 13.123 7.146 1.00 76.25 85 SER A CA 1
ATOM 562 C C . SER A 1 85 ? -0.035 13.365 6.778 1.00 76.25 85 SER A C 1
ATOM 564 O O . SER A 1 85 ? 0.822 12.673 7.324 1.00 76.25 85 SER A O 1
ATOM 566 N N . PRO A 1 86 ? 0.307 14.410 6.000 1.00 76.94 86 PRO A N 1
ATOM 567 C CA . PRO A 1 86 ? 1.693 14.870 5.853 1.00 76.94 86 PRO A CA 1
ATOM 568 C C . PRO A 1 86 ? 2.384 15.201 7.186 1.00 76.94 86 PRO A C 1
ATOM 570 O O . PRO A 1 86 ? 3.605 15.186 7.281 1.00 76.94 86 PRO A O 1
ATOM 573 N N . SER A 1 87 ? 1.611 15.496 8.239 1.00 78.19 87 SER A N 1
ATOM 574 C CA . SER A 1 87 ? 2.128 15.710 9.599 1.00 78.19 87 SER A CA 1
ATOM 575 C C . SER A 1 87 ? 2.442 14.415 10.358 1.00 78.19 87 SER A C 1
ATOM 577 O O . SER A 1 87 ? 2.982 14.468 11.460 1.00 78.19 87 SER A O 1
ATOM 579 N N . ALA A 1 88 ? 2.034 13.268 9.820 1.00 84.06 88 ALA A N 1
ATOM 580 C CA . ALA A 1 88 ? 2.272 11.935 10.356 1.00 84.06 88 ALA A CA 1
ATOM 581 C C . ALA A 1 88 ? 2.500 10.965 9.181 1.00 84.06 88 ALA A C 1
ATOM 583 O O . ALA A 1 88 ? 1.662 10.089 8.947 1.00 84.06 88 ALA A O 1
ATOM 584 N N . PRO A 1 89 ? 3.576 11.167 8.395 1.00 87.19 89 PRO A N 1
ATOM 585 C CA . PRO A 1 89 ? 3.850 10.330 7.242 1.00 87.19 89 PRO A CA 1
ATOM 586 C C . PRO A 1 89 ? 4.277 8.929 7.688 1.00 87.19 89 PRO A C 1
ATOM 588 O O . PRO A 1 89 ? 4.721 8.707 8.820 1.00 87.19 89 PRO A O 1
ATOM 591 N N . ILE A 1 90 ? 4.165 7.975 6.774 1.00 87.88 90 ILE A N 1
ATOM 592 C CA . ILE A 1 90 ? 4.725 6.644 6.943 1.00 87.88 90 ILE A CA 1
ATOM 593 C C . ILE A 1 90 ? 6.234 6.741 6.757 1.00 87.88 90 ILE A C 1
ATOM 595 O O . ILE A 1 90 ? 6.727 7.300 5.775 1.00 87.88 90 ILE A O 1
ATOM 599 N N . TYR A 1 91 ? 6.966 6.161 7.696 1.00 86.56 91 TYR A N 1
ATOM 600 C CA . TYR A 1 91 ? 8.402 5.993 7.581 1.00 86.56 91 TYR A CA 1
ATOM 601 C C . TYR A 1 91 ? 8.679 4.547 7.189 1.00 86.56 91 TYR A C 1
ATOM 603 O O . TYR A 1 91 ? 8.239 3.641 7.890 1.00 86.56 91 TYR A O 1
ATOM 611 N N . PHE A 1 92 ? 9.388 4.334 6.084 1.00 85.56 92 PHE A N 1
ATOM 612 C CA . PHE A 1 92 ? 9.877 3.023 5.672 1.00 85.56 92 PHE A CA 1
ATOM 613 C C . PHE A 1 92 ? 11.396 2.922 5.778 1.00 85.56 92 PHE A C 1
ATOM 615 O O . PHE A 1 92 ? 12.133 3.765 5.277 1.00 85.56 92 PHE A O 1
ATOM 622 N N . LEU A 1 93 ? 11.868 1.825 6.352 1.00 80.06 93 LEU A N 1
ATOM 623 C CA . LEU A 1 93 ? 13.221 1.332 6.157 1.00 80.06 93 LEU A CA 1
ATOM 624 C C . LEU A 1 93 ? 13.224 0.514 4.868 1.00 80.06 93 LEU A C 1
ATOM 626 O O . LEU A 1 93 ? 12.536 -0.503 4.776 1.00 80.06 93 LEU A O 1
ATOM 630 N N . ALA A 1 94 ? 13.967 0.986 3.872 1.00 80.12 94 ALA A N 1
ATOM 631 C CA . ALA A 1 94 ? 13.997 0.402 2.542 1.00 80.12 94 ALA A CA 1
ATOM 632 C C . ALA A 1 94 ? 15.238 -0.479 2.345 1.00 80.12 94 ALA A C 1
ATOM 634 O O . ALA A 1 94 ? 16.372 -0.028 2.486 1.00 80.12 94 ALA A O 1
ATOM 635 N N . TYR A 1 95 ? 15.025 -1.735 1.963 1.00 76.19 95 TYR A N 1
ATOM 636 C CA . TYR A 1 95 ? 16.058 -2.643 1.480 1.00 76.19 95 TYR A CA 1
ATOM 637 C C . TYR A 1 95 ? 15.922 -2.762 -0.035 1.00 76.19 95 TYR A C 1
ATOM 639 O O . TYR A 1 95 ? 15.062 -3.481 -0.541 1.00 76.19 95 TYR A O 1
ATOM 647 N N . ILE A 1 96 ? 16.759 -2.033 -0.773 1.00 74.00 96 ILE A N 1
ATOM 648 C CA . ILE A 1 96 ? 16.734 -2.061 -2.237 1.00 74.00 96 ILE A CA 1
ATOM 649 C C . ILE A 1 96 ? 17.448 -3.328 -2.707 1.00 74.00 96 ILE A C 1
ATOM 651 O O . ILE A 1 96 ? 18.678 -3.426 -2.675 1.00 74.00 96 ILE A O 1
ATOM 655 N N . ALA A 1 97 ? 16.670 -4.302 -3.168 1.00 65.81 97 ALA A N 1
ATOM 656 C CA . ALA A 1 97 ? 17.189 -5.469 -3.851 1.00 65.81 97 ALA A CA 1
ATOM 657 C C . ALA A 1 97 ? 17.483 -5.092 -5.308 1.00 65.81 97 ALA A C 1
ATOM 659 O O . ALA A 1 97 ? 16.605 -5.077 -6.176 1.00 65.81 97 ALA A O 1
ATOM 660 N N . LEU A 1 98 ? 18.754 -4.798 -5.588 1.00 64.06 98 LEU A N 1
ATOM 661 C CA . LEU A 1 98 ? 19.239 -4.751 -6.964 1.00 64.06 98 LEU A CA 1
ATOM 662 C C . LEU A 1 98 ? 19.093 -6.139 -7.602 1.00 64.06 98 LEU A C 1
ATOM 664 O O . LEU A 1 98 ? 19.181 -7.166 -6.926 1.00 64.06 98 LEU A O 1
ATOM 668 N N . GLY A 1 99 ? 18.849 -6.173 -8.910 1.00 58.44 99 GLY A N 1
ATOM 669 C CA . GLY A 1 99 ? 18.559 -7.411 -9.615 1.00 58.44 99 GLY A CA 1
ATOM 670 C C . GLY A 1 99 ? 19.679 -8.432 -9.460 1.00 58.44 99 GLY A C 1
ATOM 671 O O . GLY A 1 99 ? 20.839 -8.164 -9.771 1.00 58.44 99 GLY A O 1
ATOM 672 N N . ASN A 1 100 ? 19.310 -9.622 -8.994 1.00 62.47 100 ASN A N 1
ATOM 673 C CA . ASN A 1 100 ? 20.174 -10.789 -9.007 1.00 62.47 100 ASN A CA 1
ATOM 674 C C . ASN A 1 100 ? 20.513 -11.141 -10.456 1.00 62.47 100 ASN A C 1
ATOM 676 O O . ASN A 1 100 ? 19.621 -11.493 -11.225 1.00 62.47 100 ASN A O 1
ATOM 680 N N . THR A 1 101 ? 21.784 -11.083 -10.833 1.00 58.59 101 THR A N 1
ATOM 681 C CA . THR A 1 101 ? 22.217 -11.365 -12.202 1.00 58.59 101 THR A CA 1
ATOM 682 C C . THR A 1 101 ? 23.123 -12.598 -12.226 1.00 58.59 101 THR A C 1
ATOM 684 O O . THR A 1 101 ? 24.199 -12.584 -11.618 1.00 58.59 101 THR A O 1
ATOM 687 N N . PRO A 1 102 ? 22.722 -13.689 -12.911 1.00 67.06 102 PRO A N 1
ATOM 688 C CA . PRO A 1 102 ? 21.393 -13.957 -13.485 1.00 67.06 102 PRO A CA 1
ATOM 689 C C . PRO A 1 102 ? 20.311 -14.237 -12.418 1.00 67.06 102 PRO A C 1
ATOM 691 O O . PRO A 1 102 ? 20.616 -14.758 -11.346 1.00 67.06 102 PRO A O 1
ATOM 694 N N . ALA A 1 103 ? 19.036 -13.979 -12.745 1.00 66.81 103 ALA A N 1
ATOM 695 C CA . ALA A 1 103 ? 17.909 -14.064 -11.798 1.00 66.81 103 ALA A CA 1
ATOM 696 C C . ALA A 1 103 ? 17.788 -15.428 -11.092 1.00 66.81 103 ALA A C 1
ATOM 698 O O . ALA A 1 103 ? 17.545 -15.491 -9.890 1.00 66.81 103 ALA A O 1
ATOM 699 N N . ALA A 1 104 ? 18.011 -16.524 -11.826 1.00 68.56 104 ALA A N 1
ATOM 700 C CA . ALA A 1 104 ? 17.899 -17.884 -11.295 1.00 68.56 104 ALA A CA 1
ATOM 701 C C . ALA A 1 104 ? 19.070 -18.299 -10.382 1.00 68.56 104 ALA A C 1
ATOM 703 O O . ALA A 1 104 ? 18.923 -19.213 -9.572 1.00 68.56 104 ALA A O 1
ATOM 704 N N . LYS A 1 105 ? 20.248 -17.680 -10.543 1.00 70.38 105 LYS A N 1
ATOM 705 C CA . LYS A 1 105 ? 21.484 -17.994 -9.806 1.00 70.38 105 LYS A CA 1
ATOM 706 C C . LYS A 1 105 ? 22.310 -16.714 -9.656 1.00 70.38 105 LYS A C 1
ATOM 708 O O . LYS A 1 105 ? 23.200 -16.490 -10.474 1.00 70.38 105 LYS A O 1
ATOM 713 N N . PRO A 1 106 ? 22.020 -15.877 -8.651 1.00 62.88 106 PRO A N 1
ATOM 714 C CA . PRO A 1 106 ? 22.662 -14.579 -8.509 1.00 62.88 106 PRO A CA 1
ATOM 715 C C . PRO A 1 106 ? 24.180 -14.732 -8.406 1.00 62.88 106 PRO A C 1
ATOM 717 O O . PRO A 1 106 ? 24.675 -15.424 -7.519 1.00 62.88 106 PRO A O 1
ATOM 720 N N . THR A 1 107 ? 24.917 -14.078 -9.299 1.00 67.75 107 THR A N 1
ATOM 721 C CA . THR A 1 107 ? 26.388 -13.979 -9.238 1.00 67.75 107 THR A CA 1
ATOM 722 C C . THR A 1 107 ? 26.864 -12.540 -9.065 1.00 67.75 107 THR A C 1
ATOM 724 O O . THR A 1 107 ? 27.977 -12.306 -8.600 1.00 67.75 107 THR A O 1
ATOM 727 N N . SER A 1 108 ? 26.010 -11.576 -9.397 1.00 68.00 108 SER A N 1
ATOM 728 C CA . SER A 1 108 ? 26.210 -10.149 -9.185 1.00 68.00 108 SER A CA 1
ATOM 729 C C . SER A 1 108 ? 24.868 -9.462 -8.934 1.00 68.00 108 SER A C 1
ATOM 731 O O . SER A 1 108 ? 23.808 -10.042 -9.172 1.00 68.00 108 SER A O 1
ATOM 733 N N . TYR A 1 109 ? 24.931 -8.222 -8.458 1.00 68.81 109 TYR A N 1
ATOM 734 C CA . TYR A 1 109 ? 23.788 -7.326 -8.356 1.00 68.81 109 TYR A CA 1
ATOM 735 C C . TYR A 1 109 ? 23.932 -6.257 -9.436 1.00 68.81 109 TYR A C 1
ATOM 737 O O . TYR A 1 109 ? 24.965 -5.588 -9.493 1.00 68.81 109 TYR A O 1
ATOM 745 N N . SER A 1 110 ? 22.939 -6.109 -10.307 1.00 74.75 110 SER A N 1
ATOM 746 C CA . SER A 1 110 ? 22.945 -5.071 -11.340 1.00 74.75 110 SER A CA 1
ATOM 747 C C . SER A 1 110 ? 21.570 -4.446 -11.505 1.00 74.75 110 SER A C 1
ATOM 749 O O . SER A 1 110 ? 20.549 -5.036 -11.153 1.00 74.75 110 SER A O 1
ATOM 751 N N . LEU A 1 111 ? 21.549 -3.249 -12.085 1.00 81.00 111 LEU A N 1
ATOM 752 C CA . LEU A 1 111 ? 20.325 -2.685 -12.633 1.00 81.00 111 LEU A CA 1
ATOM 753 C C . LEU A 1 111 ? 19.795 -3.614 -13.728 1.00 81.00 111 LEU A C 1
ATOM 755 O O . LEU A 1 111 ? 20.568 -4.185 -14.504 1.00 81.00 111 LEU A O 1
ATOM 759 N N . VAL A 1 112 ? 18.480 -3.791 -13.753 1.00 88.38 112 VAL A N 1
ATOM 760 C CA . VAL A 1 112 ? 17.796 -4.666 -14.700 1.00 88.38 112 VAL A CA 1
ATOM 761 C C . VAL A 1 112 ? 16.809 -3.833 -15.481 1.00 88.38 112 VAL A C 1
ATOM 763 O O . VAL A 1 112 ? 16.061 -3.050 -14.907 1.00 88.38 112 VAL A O 1
ATOM 766 N N . TYR A 1 113 ? 16.790 -4.036 -16.790 1.00 91.50 113 TYR A N 1
ATOM 767 C CA . TYR A 1 113 ? 15.799 -3.436 -17.662 1.00 91.50 113 TYR A CA 1
ATOM 768 C C . TYR A 1 113 ? 14.794 -4.497 -18.085 1.00 91.50 113 TYR A C 1
ATOM 770 O O . TYR A 1 113 ? 15.173 -5.607 -18.466 1.00 91.50 113 TYR A O 1
ATOM 778 N N . VAL A 1 114 ? 13.519 -4.149 -17.989 1.00 93.38 114 VAL A N 1
ATOM 779 C CA . VAL A 1 114 ? 12.395 -4.975 -18.429 1.00 93.38 114 VAL A CA 1
ATOM 780 C C . VAL A 1 114 ? 11.463 -4.121 -19.284 1.00 93.38 114 VAL A C 1
ATOM 782 O O . VAL A 1 114 ? 11.443 -2.899 -19.114 1.00 93.38 114 VAL A O 1
ATOM 785 N N . PRO A 1 115 ? 10.661 -4.721 -20.179 1.00 94.56 115 PRO A N 1
ATOM 786 C CA . PRO A 1 115 ? 9.615 -3.978 -20.865 1.00 94.56 115 PRO A C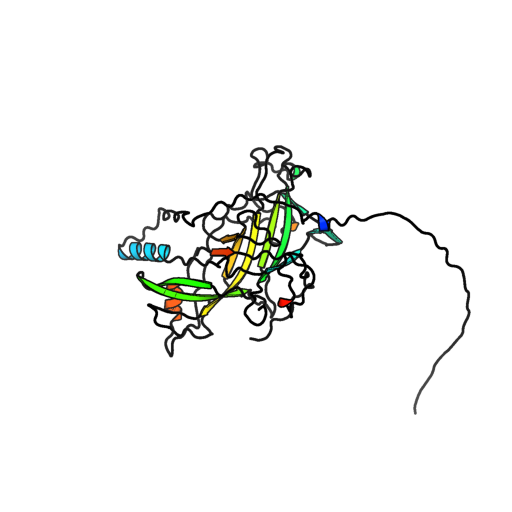A 1
ATOM 787 C C . PRO 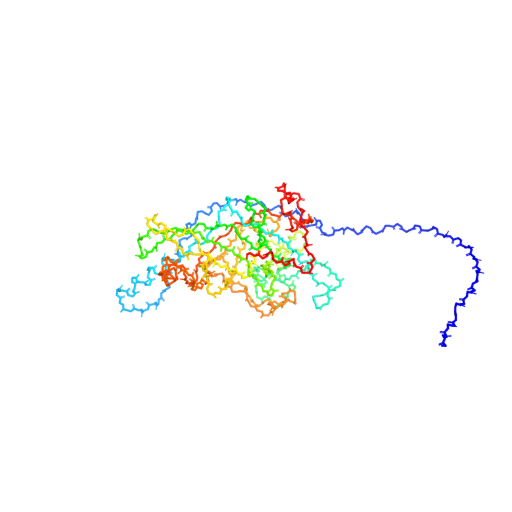A 1 115 ? 8.678 -3.302 -19.858 1.00 94.56 115 PRO A C 1
ATOM 789 O O . PRO A 1 115 ? 8.202 -3.965 -18.933 1.00 94.56 115 PRO A O 1
ATOM 792 N N . ASP A 1 116 ? 8.413 -2.008 -20.046 1.00 94.88 116 ASP A N 1
ATOM 793 C CA . ASP A 1 116 ? 7.474 -1.257 -19.212 1.00 94.88 116 ASP A CA 1
ATOM 794 C C . ASP A 1 116 ? 6.070 -1.870 -19.349 1.00 94.88 116 ASP A C 1
ATOM 796 O O . ASP A 1 116 ? 5.524 -1.915 -20.463 1.00 94.88 116 ASP A O 1
ATOM 800 N N . PRO A 1 117 ? 5.483 -2.392 -18.261 1.00 96.12 117 PRO A N 1
ATOM 801 C CA . PRO A 1 117 ? 4.228 -3.114 -18.352 1.00 96.12 117 PRO A CA 1
ATOM 802 C C . PRO A 1 117 ? 3.006 -2.189 -18.376 1.00 96.12 117 PRO A C 1
ATOM 804 O O . PRO A 1 117 ? 1.904 -2.702 -18.538 1.00 96.12 117 PRO A O 1
ATOM 807 N N . PHE A 1 118 ? 3.159 -0.869 -18.236 1.00 95.94 118 PHE A N 1
ATOM 808 C CA . PHE A 1 118 ? 2.044 0.082 -18.125 1.00 95.94 118 PHE A CA 1
ATOM 809 C C . PHE A 1 118 ? 1.993 1.076 -19.282 1.00 95.94 118 PHE A C 1
ATOM 811 O O . PHE A 1 118 ? 0.913 1.429 -19.748 1.00 95.94 118 PHE A O 1
ATOM 818 N N . ASN A 1 119 ? 3.155 1.512 -19.765 1.00 95.31 119 ASN A N 1
ATOM 819 C CA . ASN A 1 119 ? 3.278 2.604 -20.717 1.00 95.31 119 ASN A CA 1
ATOM 820 C C . ASN A 1 119 ? 4.074 2.159 -21.941 1.00 95.31 119 ASN A C 1
ATOM 822 O O . ASN A 1 119 ? 5.237 1.775 -21.850 1.00 95.31 119 ASN A O 1
ATOM 826 N N . GLN A 1 120 ? 3.459 2.253 -23.117 1.00 95.69 120 GLN A N 1
ATOM 827 C CA . GLN A 1 120 ? 4.119 2.007 -24.395 1.00 95.69 120 GLN A CA 1
ATOM 828 C C . GLN A 1 120 ? 3.672 3.074 -25.398 1.00 95.69 120 GLN A C 1
ATOM 830 O O . GLN A 1 120 ? 2.476 3.378 -25.453 1.00 95.69 120 GLN A O 1
ATOM 835 N N . PRO A 1 121 ? 4.575 3.633 -26.224 1.00 94.75 121 PRO A N 1
ATOM 836 C CA . PRO A 1 121 ? 4.147 4.486 -27.323 1.00 94.75 121 PRO A CA 1
ATOM 837 C C . PRO A 1 121 ? 3.314 3.677 -28.317 1.00 94.75 121 PRO A C 1
ATOM 839 O O . PRO A 1 121 ? 3.476 2.461 -28.446 1.00 94.75 121 PRO A O 1
ATOM 842 N N . ALA A 1 122 ? 2.454 4.356 -29.078 1.00 95.31 122 ALA A N 1
ATOM 843 C CA . ALA A 1 122 ? 1.546 3.706 -30.027 1.00 95.31 122 ALA A CA 1
ATOM 844 C C . ALA A 1 122 ? 2.272 2.773 -31.018 1.00 95.31 122 ALA A C 1
ATOM 846 O O . ALA A 1 122 ? 1.738 1.733 -31.396 1.00 95.31 122 ALA A O 1
ATOM 847 N N . CYS A 1 123 ? 3.511 3.109 -31.391 1.00 94.12 123 CYS A N 1
ATOM 848 C CA . CYS A 1 123 ? 4.348 2.305 -32.281 1.00 94.12 123 CYS A CA 1
ATOM 849 C C . CYS A 1 123 ? 4.865 0.990 -31.666 1.00 94.12 123 CYS A C 1
ATOM 851 O O . CYS A 1 123 ? 5.251 0.096 -32.413 1.00 94.12 123 CYS A O 1
ATOM 853 N N . ALA A 1 124 ? 4.869 0.861 -30.336 1.00 93.69 124 ALA A N 1
ATOM 854 C CA . ALA A 1 124 ? 5.362 -0.313 -29.612 1.00 93.69 124 ALA A CA 1
ATOM 855 C C . ALA A 1 124 ? 4.266 -1.077 -28.850 1.00 93.69 124 ALA A C 1
ATOM 857 O O . ALA A 1 124 ? 4.490 -2.221 -28.455 1.00 93.69 124 ALA A O 1
ATOM 858 N N . ALA A 1 125 ? 3.083 -0.482 -28.659 1.00 91.06 125 ALA A N 1
ATOM 859 C CA . ALA A 1 125 ? 2.012 -1.034 -27.825 1.00 91.06 125 ALA A CA 1
ATOM 860 C C . ALA A 1 125 ? 1.554 -2.446 -28.242 1.00 91.06 125 ALA A C 1
ATOM 862 O O . ALA A 1 125 ? 1.229 -3.265 -27.387 1.00 91.06 125 ALA A O 1
ATOM 863 N N . SER A 1 126 ? 1.564 -2.750 -29.543 1.00 90.31 126 SER A N 1
ATOM 864 C CA . SER A 1 126 ? 1.192 -4.064 -30.089 1.00 90.31 126 SER A CA 1
ATOM 865 C C . SER A 1 126 ? 2.383 -4.980 -30.385 1.00 90.31 126 SER A C 1
ATOM 867 O O . SER A 1 126 ? 2.185 -6.108 -30.839 1.00 90.31 126 SER A O 1
ATOM 869 N N . SER A 1 127 ? 3.619 -4.524 -30.153 1.00 91.44 127 SER A N 1
ATOM 870 C CA . SER A 1 127 ? 4.807 -5.316 -30.466 1.00 91.44 127 SER A CA 1
ATOM 871 C C . SER A 1 127 ? 4.936 -6.510 -29.521 1.00 91.44 127 SER A C 1
ATOM 873 O O . SER A 1 127 ? 4.857 -6.368 -28.299 1.00 91.44 127 SER A O 1
ATOM 875 N N . SER A 1 128 ? 5.200 -7.691 -30.076 1.00 89.88 128 SER A N 1
ATOM 876 C CA . SER A 1 128 ? 5.631 -8.861 -29.305 1.00 89.88 128 SER A CA 1
ATOM 877 C C . SER A 1 128 ? 7.143 -8.897 -29.083 1.00 89.88 128 SER A C 1
ATOM 879 O O . SER A 1 128 ? 7.595 -9.657 -28.237 1.00 89.88 128 SER A O 1
ATOM 881 N N . ASP A 1 129 ? 7.921 -8.112 -29.837 1.00 90.12 129 ASP A N 1
ATOM 882 C CA . ASP A 1 129 ? 9.373 -8.018 -29.680 1.00 90.12 129 ASP A CA 1
ATOM 883 C C . ASP A 1 129 ? 9.710 -7.154 -28.452 1.00 90.12 129 ASP A C 1
ATOM 885 O O . ASP A 1 129 ? 9.438 -5.945 -28.477 1.00 90.12 129 ASP A O 1
ATOM 889 N N . PRO A 1 130 ? 10.309 -7.726 -27.386 1.00 88.19 130 PRO A N 1
ATOM 890 C CA . PRO A 1 130 ? 10.712 -6.967 -26.209 1.00 88.19 130 PRO A CA 1
ATOM 891 C C . PRO A 1 130 ? 11.689 -5.839 -26.541 1.00 88.19 130 PRO A C 1
ATOM 893 O O . PRO A 1 130 ? 11.634 -4.802 -25.889 1.00 88.19 130 PRO A O 1
ATOM 896 N N . ALA A 1 131 ? 12.539 -5.995 -27.562 1.00 88.38 131 ALA A N 1
ATOM 897 C CA . ALA A 1 131 ? 13.514 -4.975 -27.942 1.00 88.38 131 ALA A CA 1
ATOM 898 C C . ALA A 1 131 ? 12.859 -3.722 -28.543 1.00 88.38 131 ALA A C 1
ATOM 900 O O . ALA A 1 131 ? 13.441 -2.643 -28.473 1.00 88.38 131 ALA A O 1
ATOM 901 N N . ALA A 1 132 ? 11.650 -3.844 -29.097 1.00 90.81 132 ALA A N 1
ATOM 902 C CA . ALA A 1 132 ? 10.884 -2.723 -29.636 1.00 90.81 132 ALA A CA 1
ATOM 903 C C . ALA A 1 132 ? 10.060 -1.978 -28.569 1.00 90.81 132 ALA A C 1
ATOM 905 O O . ALA A 1 132 ? 9.553 -0.889 -28.845 1.00 90.81 132 ALA A O 1
ATOM 906 N N . LYS A 1 133 ? 9.915 -2.548 -27.365 1.00 92.19 133 LYS A N 1
ATOM 907 C CA . LYS A 1 133 ? 9.167 -1.947 -26.253 1.00 92.19 133 LYS A CA 1
ATOM 908 C C . LYS A 1 133 ? 10.013 -0.937 -25.488 1.00 92.19 133 LYS A C 1
ATOM 910 O O . LYS A 1 133 ? 11.226 -1.111 -25.354 1.00 92.19 133 LYS A O 1
ATOM 915 N N . LEU A 1 134 ? 9.353 0.074 -24.921 1.00 93.19 134 LEU A N 1
ATOM 916 C CA . LEU A 1 134 ? 9.951 0.926 -23.897 1.00 93.19 134 LEU A CA 1
ATOM 917 C C . LEU A 1 134 ? 10.484 0.040 -22.770 1.00 93.19 134 LEU A C 1
ATOM 919 O O . LEU A 1 134 ? 9.753 -0.813 -22.262 1.00 93.19 134 LEU A O 1
ATOM 923 N N . GLN A 1 135 ? 11.749 0.243 -22.408 1.00 93.19 135 GLN A N 1
ATOM 924 C CA . GLN A 1 135 ? 12.389 -0.457 -21.304 1.00 93.19 135 GLN A CA 1
ATOM 925 C C . GLN A 1 135 ? 12.399 0.435 -20.068 1.00 93.19 135 GLN A C 1
ATOM 927 O O . GLN A 1 135 ? 12.862 1.577 -20.124 1.00 93.19 135 GLN A O 1
ATOM 932 N N . SER A 1 136 ? 11.973 -0.126 -18.946 1.00 93.50 136 SER A N 1
ATOM 933 C CA . SER A 1 136 ? 12.050 0.515 -17.642 1.00 93.50 136 SER A CA 1
ATOM 934 C C . SER A 1 136 ? 13.092 -0.191 -16.790 1.00 93.50 136 SER A C 1
ATOM 936 O O . SER A 1 136 ? 13.214 -1.420 -16.793 1.00 93.50 136 SER A O 1
ATOM 938 N N . LEU A 1 137 ? 13.884 0.611 -16.087 1.00 92.19 137 LEU A N 1
ATOM 939 C CA . LEU A 1 137 ? 14.684 0.151 -14.973 1.00 92.19 137 LEU A CA 1
ATOM 940 C C . LEU A 1 137 ? 13.731 -0.434 -13.930 1.00 92.19 137 LEU A C 1
ATOM 942 O O . LEU A 1 137 ? 12.838 0.259 -13.447 1.00 92.19 137 LEU A O 1
ATOM 946 N N . TYR A 1 138 ? 13.940 -1.700 -13.600 1.00 92.50 138 TYR A N 1
ATOM 947 C CA . TYR A 1 138 ? 13.144 -2.428 -12.633 1.00 92.50 138 TYR A CA 1
ATOM 948 C C . TYR A 1 138 ? 14.002 -2.884 -11.463 1.00 92.50 138 TYR A C 1
ATOM 950 O O . TYR A 1 138 ? 15.078 -3.466 -11.635 1.00 92.50 138 TYR A O 1
ATOM 958 N N . TYR A 1 139 ? 13.501 -2.636 -10.262 1.00 87.94 139 TYR A N 1
ATOM 959 C CA . TYR A 1 139 ? 14.064 -3.154 -9.026 1.00 87.94 139 TYR A CA 1
ATOM 960 C C . TYR A 1 139 ? 12.954 -3.344 -7.998 1.00 87.94 139 TYR A C 1
ATOM 962 O O . TYR A 1 139 ? 11.854 -2.796 -8.106 1.00 87.94 139 TYR A O 1
ATOM 970 N N . ARG A 1 140 ? 13.266 -4.175 -7.008 1.00 88.31 140 ARG A N 1
ATOM 971 C CA . ARG A 1 140 ? 12.375 -4.523 -5.909 1.00 88.31 140 ARG A CA 1
ATOM 972 C C . ARG A 1 140 ? 12.939 -3.943 -4.628 1.00 88.31 140 ARG A C 1
ATOM 974 O O . ARG A 1 140 ? 14.150 -4.002 -4.416 1.00 88.31 140 ARG A O 1
ATOM 981 N N . THR A 1 141 ? 12.073 -3.434 -3.772 1.00 86.12 141 THR A N 1
ATOM 982 C CA . THR A 1 141 ? 12.475 -2.901 -2.476 1.00 86.12 141 THR A CA 1
ATOM 983 C C . THR A 1 141 ? 11.619 -3.537 -1.396 1.00 86.12 141 THR A C 1
ATOM 985 O O . THR A 1 141 ? 10.398 -3.426 -1.437 1.00 86.12 141 THR A O 1
ATOM 988 N N . ASP A 1 142 ? 12.247 -4.196 -0.426 1.00 87.06 142 ASP A N 1
ATOM 989 C CA . ASP A 1 142 ? 11.536 -4.622 0.778 1.00 87.06 142 ASP A CA 1
ATOM 990 C C . ASP A 1 142 ? 11.437 -3.410 1.712 1.00 87.06 142 ASP A C 1
ATOM 992 O O . ASP A 1 142 ? 12.445 -2.784 2.043 1.00 87.06 142 ASP A O 1
ATOM 996 N N . LEU A 1 143 ? 10.225 -3.057 2.121 1.00 89.00 143 LEU A N 1
ATOM 997 C CA . LEU A 1 143 ? 9.930 -1.921 2.981 1.00 89.00 143 LEU A CA 1
ATOM 998 C C . LEU A 1 143 ? 9.453 -2.412 4.349 1.00 89.00 143 LEU A C 1
ATOM 1000 O O . LEU A 1 143 ? 8.541 -3.239 4.457 1.00 89.00 143 LEU A O 1
ATOM 1004 N N . TYR A 1 144 ? 10.036 -1.852 5.404 1.00 89.44 144 TYR A N 1
ATOM 1005 C CA . TYR A 1 144 ? 9.588 -2.049 6.779 1.00 89.44 144 TYR A CA 1
ATOM 1006 C C . TYR A 1 144 ? 9.105 -0.723 7.349 1.00 89.44 144 TYR A C 1
ATOM 1008 O O . TYR A 1 144 ? 9.880 0.224 7.447 1.00 89.44 144 TYR A O 1
ATOM 1016 N N . ALA A 1 145 ? 7.830 -0.638 7.715 1.00 90.19 145 ALA A N 1
ATOM 1017 C CA . ALA A 1 145 ? 7.281 0.515 8.405 1.00 90.19 145 ALA A CA 1
ATOM 1018 C C . ALA A 1 145 ? 8.021 0.721 9.735 1.00 90.19 145 ALA A C 1
ATOM 1020 O O . ALA A 1 145 ? 8.419 -0.235 10.398 1.00 90.19 145 ALA A O 1
ATOM 1021 N N . ALA A 1 146 ? 8.244 1.969 10.113 1.00 85.50 146 ALA A N 1
ATOM 1022 C CA . ALA A 1 146 ? 9.000 2.324 11.301 1.00 85.50 146 ALA A CA 1
ATOM 1023 C C . ALA A 1 146 ? 8.484 3.643 11.871 1.00 85.50 146 ALA A C 1
ATOM 1025 O O . ALA A 1 146 ? 9.138 4.678 11.771 1.00 85.50 146 ALA A O 1
ATOM 1026 N N . TRP A 1 147 ? 7.288 3.630 12.455 1.00 83.50 147 TRP A N 1
ATOM 1027 C CA . TRP A 1 147 ? 6.731 4.817 13.098 1.00 83.50 147 TRP A CA 1
ATOM 1028 C C . TRP A 1 147 ? 7.599 5.256 14.289 1.00 83.50 147 TRP A C 1
ATOM 1030 O O . TRP A 1 147 ? 7.804 4.422 15.169 1.00 83.50 147 TRP A O 1
ATOM 1040 N N . PRO A 1 148 ? 8.083 6.517 14.362 1.00 78.19 148 PRO A N 1
ATOM 1041 C CA . PRO A 1 148 ? 8.850 7.045 15.492 1.00 78.19 148 PRO A CA 1
ATOM 1042 C C . PRO A 1 148 ? 7.964 7.783 16.516 1.00 78.19 148 PRO A C 1
ATOM 1044 O O . PRO A 1 148 ? 7.909 9.018 16.501 1.00 78.19 148 PRO A O 1
ATOM 1047 N N . PRO A 1 149 ? 7.265 7.103 17.449 1.00 70.81 149 PRO A N 1
ATOM 1048 C CA . PRO A 1 149 ? 6.663 7.797 18.576 1.00 70.81 149 PRO A CA 1
ATOM 1049 C C . PRO A 1 149 ? 7.743 8.460 19.446 1.00 70.81 149 PRO A C 1
ATOM 1051 O O . PRO A 1 149 ? 8.937 8.151 19.382 1.00 70.81 149 PRO A O 1
ATOM 1054 N N . LYS A 1 150 ? 7.307 9.370 20.323 1.00 70.69 150 LYS A N 1
ATOM 1055 C CA . LYS A 1 150 ? 8.151 9.902 21.400 1.00 70.69 150 LYS A CA 1
ATOM 1056 C C . LYS A 1 150 ? 8.629 8.726 22.265 1.00 70.69 150 LYS A C 1
ATOM 1058 O O . LYS A 1 150 ? 7.855 8.227 23.073 1.00 70.69 150 LYS A O 1
ATOM 1063 N N . GLY A 1 151 ? 9.868 8.276 22.068 1.00 66.44 151 GLY A N 1
ATOM 1064 C CA . GLY A 1 151 ? 10.416 7.088 22.738 1.00 66.44 151 GLY A CA 1
ATOM 1065 C C . GLY A 1 151 ? 11.200 6.122 21.843 1.00 66.44 151 GLY A C 1
ATOM 1066 O O . GLY A 1 151 ? 11.757 5.168 22.371 1.00 66.44 151 GLY A O 1
ATOM 1067 N N . GLY A 1 152 ? 11.281 6.378 20.533 1.00 69.81 152 GLY A N 1
ATOM 1068 C CA . GLY A 1 152 ? 11.999 5.529 19.573 1.00 69.81 152 GLY A CA 1
ATOM 1069 C C . GLY A 1 152 ? 11.036 4.870 18.592 1.00 69.81 152 GLY A C 1
ATOM 1070 O O . GLY A 1 152 ? 9.841 4.799 18.867 1.00 69.81 152 GLY A O 1
ATOM 1071 N N . ALA A 1 153 ? 11.528 4.441 17.429 1.00 75.00 153 ALA A N 1
ATOM 1072 C CA . ALA A 1 153 ? 10.653 3.866 16.413 1.00 75.00 153 ALA A CA 1
ATOM 1073 C C . ALA A 1 153 ? 10.245 2.426 16.706 1.00 75.00 153 ALA A C 1
ATOM 1075 O O . ALA A 1 153 ? 10.994 1.654 17.298 1.00 75.00 153 ALA A O 1
ATOM 1076 N N . VAL A 1 154 ? 9.028 2.093 16.284 1.00 84.44 154 VAL A N 1
ATOM 1077 C CA . VAL A 1 154 ? 8.414 0.778 16.445 1.00 84.44 154 VAL A CA 1
ATOM 1078 C C . VAL A 1 154 ? 8.428 0.088 15.079 1.00 84.44 154 VAL A C 1
ATOM 1080 O O . VAL A 1 154 ? 7.650 0.475 14.200 1.00 84.44 154 VAL A O 1
ATOM 1083 N N . PRO A 1 155 ? 9.308 -0.908 14.864 1.00 85.25 155 PRO A N 1
ATOM 1084 C CA . PRO A 1 155 ? 9.364 -1.646 13.608 1.00 85.25 155 PRO A CA 1
ATOM 1085 C C . PRO A 1 155 ? 8.025 -2.308 13.281 1.00 85.25 155 PRO A C 1
ATOM 1087 O O . PRO A 1 155 ? 7.339 -2.838 14.152 1.00 85.25 155 PRO A O 1
ATOM 1090 N N . GLY A 1 156 ? 7.646 -2.262 12.012 1.00 90.19 156 GLY A N 1
ATOM 1091 C CA . GLY A 1 156 ? 6.366 -2.736 11.510 1.00 90.19 156 GLY A CA 1
ATOM 1092 C C . GLY A 1 156 ? 5.186 -1.807 11.785 1.00 90.19 156 GLY A C 1
ATOM 1093 O O . GLY A 1 156 ? 4.143 -1.998 11.171 1.00 90.19 156 GLY A O 1
ATOM 1094 N N . ALA A 1 157 ? 5.298 -0.810 12.666 1.00 92.25 157 ALA A N 1
ATOM 1095 C CA . ALA A 1 157 ? 4.175 0.061 12.998 1.00 92.25 157 ALA A CA 1
ATOM 1096 C C . ALA A 1 157 ? 4.065 1.256 12.047 1.00 92.25 157 ALA A C 1
ATOM 1098 O O . ALA A 1 157 ? 5.061 1.873 11.663 1.00 92.25 157 ALA A O 1
ATOM 1099 N N . PHE A 1 158 ? 2.827 1.626 11.743 1.00 93.44 158 PHE A N 1
ATOM 1100 C CA . PHE A 1 158 ? 2.477 2.843 11.018 1.00 93.44 158 PHE A CA 1
ATOM 1101 C C . PHE A 1 158 ? 2.077 3.960 11.998 1.00 93.44 158 PHE A C 1
ATOM 1103 O O . PHE A 1 158 ? 1.734 3.670 13.153 1.00 93.44 158 PHE A O 1
ATOM 1110 N N . PRO A 1 159 ? 2.090 5.236 11.564 1.00 90.81 159 PRO A N 1
ATOM 1111 C CA . PRO A 1 159 ? 1.465 6.319 12.321 1.00 90.81 159 PRO A CA 1
ATOM 1112 C C . PRO A 1 159 ? 0.020 5.976 12.710 1.00 90.81 159 PRO A C 1
ATOM 1114 O O . PRO A 1 159 ? -0.713 5.449 11.871 1.00 90.81 159 PRO A O 1
ATOM 1117 N N . PRO A 1 160 ? -0.430 6.319 13.932 1.00 93.12 160 PRO A N 1
ATOM 1118 C CA . PRO A 1 160 ? -1.838 6.228 14.292 1.00 93.12 160 PRO A CA 1
ATOM 1119 C C . PRO A 1 160 ? -2.692 7.075 13.343 1.00 93.12 160 PRO A C 1
ATOM 1121 O O . PRO A 1 160 ? -2.438 8.269 13.158 1.00 93.12 160 PRO A O 1
ATOM 1124 N N . ILE A 1 161 ? -3.727 6.471 12.765 1.00 93.38 161 ILE A N 1
ATOM 1125 C CA . ILE A 1 161 ? -4.599 7.114 11.782 1.00 93.38 161 ILE A CA 1
ATOM 1126 C C . ILE A 1 161 ? -5.922 7.458 12.453 1.00 93.38 161 ILE A C 1
ATOM 1128 O O . ILE A 1 161 ? -6.678 6.574 12.849 1.00 93.38 161 ILE A O 1
ATOM 1132 N N . GLN A 1 162 ? -6.233 8.748 12.569 1.00 93.00 162 GLN A N 1
ATOM 1133 C CA . GLN A 1 162 ? -7.565 9.158 13.003 1.00 93.00 162 GLN A CA 1
ATOM 1134 C C . GLN A 1 162 ? -8.548 9.037 11.844 1.00 93.00 162 GLN A C 1
ATOM 1136 O O . GLN A 1 162 ? -8.431 9.749 10.847 1.00 93.00 162 GLN A O 1
ATOM 1141 N N . VAL A 1 163 ? -9.551 8.183 12.011 1.00 90.88 163 VAL A N 1
ATOM 1142 C CA . VAL A 1 163 ? -10.663 8.055 11.071 1.00 90.88 163 VAL A CA 1
ATOM 1143 C C . VAL A 1 163 ? -11.890 8.759 11.620 1.00 90.88 163 VAL A C 1
ATOM 1145 O O . VAL A 1 163 ? -12.202 8.678 12.812 1.00 90.88 163 VAL A O 1
ATOM 1148 N N . LYS A 1 164 ? -12.589 9.465 10.733 1.00 90.12 164 LYS A N 1
ATOM 1149 C CA . LYS A 1 164 ? -13.893 10.067 11.001 1.00 90.12 164 LYS A CA 1
ATOM 1150 C C . LYS A 1 164 ? -14.898 9.413 10.073 1.00 90.12 164 LYS A C 1
ATOM 1152 O O . LYS A 1 164 ? -14.715 9.434 8.861 1.00 90.12 164 LYS A O 1
ATOM 1157 N N . THR A 1 165 ? -15.936 8.829 10.644 1.00 88.69 165 THR A N 1
ATOM 1158 C CA . THR A 1 165 ? -17.002 8.158 9.899 1.00 88.69 165 THR A CA 1
ATOM 1159 C C . THR A 1 165 ? -18.353 8.460 10.545 1.00 88.69 165 THR A C 1
ATOM 1161 O O . THR A 1 165 ? -18.436 9.254 11.485 1.00 88.69 165 THR A O 1
ATOM 1164 N N . VAL A 1 166 ? -19.421 7.860 10.030 1.00 87.44 166 VAL A N 1
ATOM 1165 C CA . VAL A 1 166 ? -20.765 7.953 10.596 1.00 87.44 166 VAL A CA 1
ATOM 1166 C C . VAL A 1 166 ? -21.305 6.564 10.927 1.00 87.44 166 VAL A C 1
ATOM 1168 O O . VAL A 1 166 ? -21.386 5.691 10.067 1.00 87.44 166 VAL A O 1
ATOM 1171 N N . ALA A 1 167 ? -21.712 6.360 12.177 1.00 85.00 167 ALA A N 1
ATOM 1172 C CA . ALA A 1 167 ? -22.528 5.220 12.570 1.00 85.00 167 ALA A CA 1
ATOM 1173 C C . ALA A 1 167 ? -23.988 5.480 12.196 1.00 85.00 167 ALA A C 1
ATOM 1175 O O . ALA A 1 167 ? -24.483 6.606 12.304 1.00 85.00 167 ALA A O 1
ATOM 1176 N N . PHE A 1 168 ? -24.693 4.425 11.780 1.00 82.81 168 PHE A N 1
ATOM 1177 C CA . PHE A 1 168 ? -26.135 4.465 11.504 1.00 82.81 168 PHE A CA 1
ATOM 1178 C C . PHE A 1 168 ? -26.561 5.603 10.554 1.00 82.81 168 PHE A C 1
ATOM 1180 O O . PHE A 1 168 ? -27.663 6.134 10.652 1.00 82.81 168 PHE A O 1
ATOM 1187 N N . GLY A 1 169 ? -25.672 5.995 9.636 1.00 81.94 169 GLY A N 1
ATOM 1188 C CA . GLY A 1 169 ? -25.919 7.011 8.612 1.00 81.94 169 GLY A CA 1
ATOM 1189 C C . GLY A 1 169 ? -25.856 8.472 9.073 1.00 81.94 169 GLY A C 1
ATOM 1190 O O . GLY A 1 169 ? -25.852 9.349 8.213 1.00 81.94 169 GLY A O 1
ATOM 1191 N N . SER A 1 170 ? -25.785 8.768 10.376 1.00 86.94 170 SER A N 1
ATOM 1192 C CA . SER A 1 170 ? -25.806 10.163 10.854 1.00 86.94 170 SER A CA 1
ATOM 1193 C C . SER A 1 170 ? -25.062 10.444 12.157 1.00 86.94 170 SER A C 1
ATOM 1195 O O . SER A 1 170 ? -24.865 11.611 12.486 1.00 86.94 170 SER A O 1
ATOM 1197 N N . ILE A 1 171 ? -24.672 9.424 12.921 1.00 91.12 171 ILE A N 1
ATOM 1198 C CA . ILE A 1 171 ? -24.032 9.623 14.222 1.00 91.12 171 ILE A CA 1
ATOM 1199 C C . ILE A 1 171 ? -22.524 9.740 14.005 1.00 91.12 171 ILE A C 1
ATOM 1201 O O . ILE A 1 171 ? -21.927 8.793 13.496 1.00 91.12 171 ILE A O 1
ATOM 1205 N N . PRO A 1 172 ? -21.878 10.860 14.362 1.00 92.12 172 PRO A N 1
ATOM 1206 C CA . PRO A 1 172 ? -20.455 11.030 14.119 1.00 92.12 172 PRO A CA 1
ATOM 1207 C C . PRO A 1 172 ? -19.650 10.028 14.947 1.00 92.12 172 PRO A C 1
ATOM 1209 O O . PRO A 1 172 ? -19.866 9.862 16.148 1.00 92.12 172 PRO A O 1
ATOM 1212 N N . VAL A 1 173 ? -18.692 9.382 14.295 1.00 93.50 173 VAL A N 1
ATOM 1213 C CA . VAL A 1 173 ? -17.757 8.449 14.915 1.00 93.50 173 VAL A CA 1
ATOM 1214 C C . VAL A 1 173 ? -16.343 8.909 14.646 1.00 93.50 173 VAL A C 1
ATOM 1216 O O . VAL A 1 173 ? -15.985 9.242 13.516 1.00 93.50 173 VAL A O 1
ATOM 1219 N N . THR A 1 174 ? -15.520 8.879 15.685 1.00 95.31 174 THR A N 1
ATOM 1220 C CA . THR A 1 174 ? -14.072 9.012 15.547 1.00 95.31 174 THR A CA 1
ATOM 1221 C C . THR A 1 174 ? -13.397 7.795 16.140 1.00 95.31 174 THR A C 1
ATOM 1223 O O . THR A 1 174 ? -13.768 7.376 17.233 1.00 95.31 174 THR A O 1
ATOM 1226 N N . ALA A 1 175 ? -12.393 7.255 15.465 1.00 95.62 175 ALA A N 1
ATOM 1227 C CA . ALA A 1 175 ? -11.566 6.185 16.001 1.00 95.62 175 ALA A CA 1
ATOM 1228 C C . ALA A 1 175 ? -10.107 6.405 15.608 1.00 95.62 175 ALA A C 1
ATOM 1230 O O . ALA A 1 175 ? -9.801 7.168 14.691 1.00 95.62 175 ALA A O 1
ATOM 1231 N N . THR A 1 176 ? -9.202 5.736 16.309 1.00 95.94 176 THR A N 1
ATOM 1232 C CA . THR A 1 176 ? -7.797 5.641 15.920 1.00 95.94 176 THR A CA 1
ATOM 1233 C C . THR A 1 176 ? -7.546 4.240 15.384 1.00 95.94 176 THR A C 1
ATOM 1235 O O . THR A 1 176 ? -7.632 3.266 16.133 1.00 95.94 176 THR A O 1
ATOM 1238 N N . LEU A 1 177 ? -7.245 4.136 14.092 1.00 95.62 177 LEU A N 1
ATOM 1239 C CA . LEU A 1 177 ? -6.730 2.912 13.500 1.00 95.62 177 LEU A CA 1
ATOM 1240 C C . LEU A 1 177 ? -5.228 2.840 13.749 1.00 95.62 177 LEU A C 1
ATOM 1242 O O . LEU A 1 177 ? -4.498 3.803 13.507 1.00 95.62 177 LEU A O 1
ATOM 1246 N N . GLN A 1 178 ? -4.779 1.685 14.210 1.00 95.62 178 GLN A N 1
ATOM 1247 C CA . GLN A 1 178 ? -3.373 1.365 14.349 1.00 95.62 178 GLN A CA 1
ATOM 1248 C C . GLN A 1 178 ? -3.059 0.216 13.395 1.00 95.62 178 GLN A C 1
ATOM 1250 O O . GLN A 1 178 ? -3.615 -0.879 13.518 1.00 95.62 178 GLN A O 1
ATOM 1255 N N . LEU A 1 179 ? -2.189 0.495 12.428 1.00 96.25 179 LEU A N 1
ATOM 1256 C CA . LEU A 1 179 ? -1.748 -0.472 11.431 1.00 96.25 179 LEU A CA 1
ATOM 1257 C C . LEU A 1 179 ? -0.376 -1.010 11.835 1.00 96.25 179 LEU A C 1
ATOM 1259 O O . LEU A 1 179 ? 0.487 -0.253 12.298 1.00 96.25 179 LEU A O 1
ATOM 1263 N N . HIS A 1 180 ? -0.182 -2.307 11.632 1.00 96.19 180 HIS A N 1
ATOM 1264 C CA . HIS A 1 180 ? 1.098 -2.988 11.789 1.00 96.19 180 HIS A CA 1
ATOM 1265 C C . HIS A 1 180 ? 1.338 -3.911 10.601 1.00 96.19 180 HIS A C 1
ATOM 1267 O O . HIS A 1 180 ? 0.405 -4.529 10.108 1.00 96.19 180 HIS A O 1
ATOM 1273 N N . GLN A 1 181 ? 2.576 -4.034 10.140 1.00 95.69 181 GLN A N 1
ATOM 1274 C CA . GLN A 1 181 ? 2.944 -5.107 9.226 1.00 95.69 181 GLN A CA 1
ATOM 1275 C C . GLN A 1 181 ? 2.722 -6.458 9.891 1.00 95.69 181 GLN A C 1
ATOM 1277 O O . GLN A 1 181 ? 2.978 -6.631 11.086 1.00 95.69 181 GLN A O 1
ATOM 1282 N N . THR A 1 182 ? 2.272 -7.414 9.091 1.00 96.44 182 THR A N 1
ATOM 1283 C CA . THR A 1 182 ? 1.997 -8.757 9.579 1.00 96.44 182 THR A CA 1
ATOM 1284 C C . THR A 1 182 ? 3.266 -9.468 10.024 1.00 96.44 182 THR A C 1
ATOM 1286 O O . THR A 1 182 ? 4.335 -9.323 9.434 1.00 96.44 182 THR A O 1
ATOM 1289 N N . VAL A 1 183 ? 3.145 -10.250 11.096 1.00 92.94 183 VAL A N 1
ATOM 1290 C CA . VAL A 1 183 ? 4.220 -11.100 11.612 1.00 92.94 183 VAL A CA 1
ATOM 1291 C C . VAL A 1 183 ? 3.941 -12.546 11.217 1.00 92.94 183 VAL A C 1
ATOM 1293 O O . VAL A 1 183 ? 2.905 -13.105 11.572 1.00 92.94 183 VAL A O 1
ATOM 1296 N N . VAL A 1 184 ? 4.886 -13.173 10.518 1.00 90.19 184 VAL A N 1
ATOM 1297 C CA . VAL A 1 184 ? 4.838 -14.584 10.114 1.00 90.19 184 VAL A CA 1
ATOM 1298 C C . VAL A 1 184 ? 6.048 -15.289 10.716 1.00 90.19 184 VAL A C 1
ATOM 1300 O O . VAL A 1 184 ? 7.179 -14.831 10.568 1.00 90.19 184 VAL A O 1
ATOM 1303 N N . ASP A 1 185 ? 5.816 -16.378 11.452 1.00 91.69 185 ASP A N 1
ATOM 1304 C CA . ASP A 1 185 ? 6.868 -17.155 12.128 1.00 91.69 185 ASP A CA 1
ATOM 1305 C C . ASP A 1 185 ? 7.807 -16.300 13.009 1.00 91.69 185 ASP A C 1
ATOM 1307 O O . ASP A 1 185 ? 9.023 -16.499 13.054 1.00 91.69 185 ASP A O 1
ATOM 1311 N N . GLY A 1 186 ? 7.236 -15.308 13.705 1.00 89.00 186 GLY A N 1
ATOM 1312 C CA . GLY A 1 186 ? 7.968 -14.394 14.593 1.00 89.00 186 GLY A CA 1
ATOM 1313 C C . GLY A 1 186 ? 8.794 -13.317 13.878 1.00 89.00 186 GLY A C 1
ATOM 1314 O O . GLY A 1 186 ? 9.561 -12.608 14.532 1.00 89.00 186 GLY A O 1
ATOM 1315 N N . LYS A 1 187 ? 8.653 -13.181 12.555 1.00 86.69 187 LYS A N 1
ATOM 1316 C CA . LYS A 1 187 ? 9.344 -12.178 11.734 1.00 86.69 187 LYS A CA 1
ATOM 1317 C C . LYS A 1 187 ? 8.347 -11.236 11.075 1.00 86.69 187 LYS A C 1
ATOM 1319 O O . LYS A 1 187 ? 7.292 -11.677 10.630 1.00 86.69 187 LYS A O 1
ATOM 1324 N N . LEU A 1 188 ? 8.701 -9.955 10.979 1.00 89.38 188 LEU A N 1
ATOM 1325 C CA . LEU A 1 188 ? 7.932 -9.000 10.181 1.00 89.38 188 LEU A CA 1
ATOM 1326 C C . LEU A 1 188 ? 7.976 -9.406 8.709 1.00 89.38 188 LEU A C 1
ATOM 1328 O O . LEU A 1 188 ? 9.051 -9.626 8.149 1.00 89.38 188 LEU A O 1
ATOM 1332 N N . GLU A 1 189 ? 6.805 -9.482 8.098 1.00 91.69 189 GLU A N 1
ATOM 1333 C CA . GLU A 1 189 ? 6.657 -9.612 6.660 1.00 91.69 189 GLU A CA 1
ATOM 1334 C C . GLU A 1 189 ? 6.862 -8.229 6.017 1.00 91.69 189 GLU A C 1
ATOM 1336 O O . GLU A 1 189 ? 6.141 -7.282 6.357 1.00 91.69 189 GLU A O 1
ATOM 1341 N N . PRO A 1 190 ? 7.852 -8.063 5.120 1.00 91.69 190 PRO A N 1
ATOM 1342 C CA . PRO A 1 190 ? 8.067 -6.787 4.452 1.00 91.69 190 PRO A CA 1
ATOM 1343 C C . PRO A 1 190 ? 6.886 -6.443 3.544 1.00 91.69 190 PRO A C 1
ATOM 1345 O O . PRO A 1 190 ? 6.240 -7.327 2.978 1.00 91.69 190 PRO A O 1
ATOM 1348 N N . LEU A 1 191 ? 6.650 -5.148 3.338 1.00 94.50 191 LEU A N 1
ATOM 1349 C CA . LEU A 1 191 ? 5.937 -4.723 2.141 1.00 94.50 191 LEU A CA 1
ATOM 1350 C C . LEU A 1 191 ? 6.915 -4.798 0.972 1.00 94.50 191 LEU A C 1
ATOM 1352 O O . LEU A 1 191 ? 8.082 -4.446 1.112 1.00 94.50 191 LEU A O 1
ATOM 1356 N N . LEU A 1 192 ? 6.447 -5.229 -0.184 1.00 93.62 192 LEU A N 1
ATOM 1357 C CA . LEU A 1 192 ? 7.224 -5.262 -1.405 1.00 93.62 192 LEU A CA 1
ATOM 1358 C C . LEU A 1 192 ? 6.851 -4.064 -2.273 1.00 93.62 192 LEU A C 1
ATOM 1360 O O . LEU A 1 192 ? 5.755 -4.033 -2.832 1.00 93.62 192 LEU A O 1
ATOM 1364 N N . ASP A 1 193 ? 7.780 -3.131 -2.438 1.00 94.06 193 ASP A N 1
ATOM 1365 C CA . ASP A 1 193 ? 7.738 -2.157 -3.522 1.00 94.06 193 ASP A CA 1
ATOM 1366 C C . ASP A 1 193 ? 8.348 -2.735 -4.801 1.00 94.06 193 ASP A C 1
ATOM 1368 O O . ASP A 1 193 ? 9.423 -3.346 -4.803 1.00 94.06 193 ASP A O 1
ATOM 1372 N N . GLN A 1 194 ? 7.651 -2.506 -5.902 1.00 94.81 194 GLN A N 1
ATOM 1373 C CA . GLN A 1 194 ? 8.136 -2.734 -7.249 1.00 94.81 194 GLN A CA 1
ATOM 1374 C C . GLN A 1 194 ? 8.109 -1.419 -7.990 1.00 94.81 194 GLN A C 1
ATOM 1376 O O . GLN A 1 194 ? 7.038 -0.842 -8.160 1.00 94.81 194 GLN A O 1
ATOM 1381 N N . THR A 1 195 ? 9.268 -0.977 -8.465 1.00 94.69 195 THR A N 1
ATOM 1382 C CA . THR A 1 195 ? 9.362 0.266 -9.219 1.00 94.69 195 THR A CA 1
ATOM 1383 C C . THR A 1 195 ? 9.824 0.007 -10.649 1.00 94.69 195 THR A C 1
ATOM 1385 O O . THR A 1 195 ? 10.789 -0.719 -10.888 1.00 94.69 195 THR A O 1
ATOM 1388 N N . TRP A 1 196 ? 9.132 0.646 -11.591 1.00 95.62 196 TRP A N 1
ATOM 1389 C CA . TRP A 1 196 ? 9.453 0.747 -13.008 1.00 95.62 196 TRP A CA 1
ATOM 1390 C C . TRP A 1 196 ? 9.774 2.205 -13.317 1.00 95.62 196 TRP A C 1
ATOM 1392 O O . TRP A 1 196 ? 8.881 3.033 -13.505 1.00 95.62 196 TRP A O 1
ATOM 1402 N N . ALA A 1 197 ? 11.064 2.519 -13.348 1.00 92.62 197 ALA A N 1
ATOM 1403 C CA . ALA A 1 197 ? 11.545 3.843 -13.702 1.00 92.62 197 ALA A CA 1
ATOM 1404 C C . ALA A 1 197 ? 11.926 3.863 -15.191 1.00 92.62 197 ALA A C 1
ATOM 1406 O O . ALA A 1 197 ? 12.760 3.056 -15.609 1.00 92.62 197 ALA A O 1
ATOM 1407 N N . PRO A 1 198 ? 11.364 4.761 -16.015 1.00 88.25 198 PRO A N 1
ATOM 1408 C CA . PRO A 1 198 ? 11.753 4.863 -17.416 1.00 88.25 198 PRO A CA 1
ATOM 1409 C C . PRO A 1 198 ? 13.250 5.156 -17.515 1.00 88.25 198 PRO A C 1
ATOM 1411 O O . PRO A 1 198 ? 13.799 5.976 -16.776 1.00 88.25 198 PRO A O 1
ATOM 1414 N N . ARG A 1 199 ? 13.934 4.500 -18.451 1.00 82.62 199 ARG A N 1
ATOM 1415 C CA . ARG A 1 199 ? 15.319 4.861 -18.751 1.00 82.62 199 ARG A CA 1
ATOM 1416 C C . ARG A 1 199 ? 15.322 6.241 -19.416 1.00 82.62 199 ARG A C 1
ATOM 1418 O O . ARG A 1 199 ? 14.553 6.474 -20.348 1.00 82.62 199 ARG A O 1
ATOM 1425 N N . ASN A 1 200 ? 16.192 7.150 -18.968 1.00 76.44 200 ASN A N 1
ATOM 1426 C CA . ASN A 1 200 ? 16.257 8.492 -19.550 1.00 76.44 200 ASN A CA 1
ATOM 1427 C C . ASN A 1 200 ? 16.475 8.404 -21.075 1.00 76.44 200 ASN A C 1
ATOM 1429 O O . ASN A 1 200 ? 17.317 7.615 -21.527 1.00 76.44 200 ASN A O 1
ATOM 1433 N N . PRO A 1 201 ? 15.788 9.228 -21.890 1.00 65.06 201 PRO A N 1
ATOM 1434 C CA . PRO A 1 201 ? 15.948 9.208 -23.345 1.00 65.06 201 PRO A CA 1
ATOM 1435 C C . PRO A 1 201 ? 17.404 9.384 -23.803 1.00 65.06 201 PRO A C 1
ATOM 1437 O O . PRO A 1 201 ? 17.833 8.741 -24.762 1.00 65.06 201 PRO A O 1
ATOM 1440 N N . GLY A 1 202 ? 18.181 10.199 -23.078 1.00 66.19 202 GLY A N 1
ATOM 1441 C CA . GLY A 1 202 ? 19.605 10.443 -23.340 1.00 66.19 202 GLY A CA 1
ATOM 1442 C C . GLY A 1 202 ? 20.508 9.227 -23.117 1.00 66.19 202 GLY A C 1
ATOM 1443 O O . GLY A 1 202 ? 21.532 9.104 -23.783 1.00 66.19 202 GLY A O 1
ATOM 1444 N N . ASP A 1 203 ? 20.086 8.282 -22.278 1.00 72.00 203 ASP A N 1
ATOM 1445 C CA . ASP A 1 203 ? 20.835 7.057 -21.990 1.00 72.00 203 ASP A CA 1
ATOM 1446 C C . ASP A 1 203 ? 20.469 5.924 -22.957 1.00 72.00 203 ASP A C 1
ATOM 1448 O O . ASP A 1 203 ? 20.802 4.768 -22.702 1.00 72.00 203 ASP A O 1
ATOM 1452 N N . GLY A 1 204 ? 19.751 6.218 -24.049 1.00 68.12 204 GLY A N 1
ATOM 1453 C CA . GLY A 1 204 ? 19.205 5.212 -24.965 1.00 68.12 204 GLY A CA 1
ATOM 1454 C C . GLY A 1 204 ? 17.943 4.529 -24.432 1.00 68.12 204 GLY A C 1
ATOM 1455 O O . GLY A 1 204 ? 17.691 3.376 -24.771 1.00 68.12 204 GLY A O 1
ATOM 1456 N N . GLY A 1 205 ? 17.193 5.214 -23.561 1.00 66.88 205 GLY A N 1
ATOM 1457 C CA . GLY A 1 205 ? 16.045 4.667 -22.837 1.00 66.88 205 GLY A CA 1
ATOM 1458 C C . GLY A 1 205 ? 14.660 4.864 -23.427 1.00 66.88 205 GLY A C 1
ATOM 1459 O O . GLY A 1 205 ? 13.734 4.191 -22.989 1.00 66.88 205 GLY A O 1
ATOM 1460 N N . GLY A 1 206 ? 14.512 5.735 -24.426 1.00 75.50 206 GLY A N 1
ATOM 1461 C CA . GLY A 1 206 ? 13.249 5.855 -25.151 1.00 75.50 206 GLY A CA 1
ATOM 1462 C C . GLY A 1 206 ? 12.933 4.576 -25.927 1.00 75.50 206 GLY A C 1
ATOM 1463 O O . GLY A 1 206 ? 13.839 3.822 -26.298 1.00 75.50 206 GLY A O 1
ATOM 1464 N N . ALA A 1 207 ? 11.653 4.339 -26.217 1.00 80.69 207 ALA A N 1
ATOM 1465 C CA . ALA A 1 207 ? 11.289 3.265 -27.132 1.00 80.69 207 ALA A CA 1
ATOM 1466 C C . ALA A 1 207 ? 12.002 3.492 -28.480 1.00 80.69 207 ALA A C 1
ATOM 1468 O O . ALA A 1 207 ? 12.031 4.629 -28.962 1.00 80.69 207 ALA A O 1
ATOM 1469 N N . PRO A 1 208 ? 12.550 2.455 -29.138 1.00 84.00 208 PRO A N 1
ATOM 1470 C CA . PRO A 1 208 ? 13.301 2.648 -30.381 1.00 84.00 208 PRO A CA 1
ATOM 1471 C C . PRO A 1 208 ? 12.513 3.377 -31.473 1.00 84.00 208 PRO A C 1
ATOM 1473 O O . PRO A 1 208 ? 13.098 4.110 -32.271 1.00 84.00 208 PRO A O 1
ATOM 1476 N N . CYS A 1 209 ? 11.190 3.184 -31.490 1.00 89.25 209 CYS A N 1
ATOM 1477 C CA . CYS A 1 209 ? 10.279 3.774 -32.464 1.00 89.25 209 CYS A CA 1
ATOM 1478 C C . CYS A 1 209 ? 9.799 5.192 -32.108 1.00 89.25 209 CYS A C 1
ATOM 1480 O O . CYS A 1 209 ? 9.328 5.899 -32.995 1.00 89.25 209 CYS A O 1
ATOM 1482 N N . ASP A 1 210 ? 9.944 5.624 -30.853 1.00 89.88 210 ASP A N 1
ATOM 1483 C CA . ASP A 1 210 ? 9.632 6.982 -30.408 1.00 89.88 210 ASP A CA 1
ATOM 1484 C C . ASP A 1 210 ? 10.541 7.368 -29.236 1.00 89.88 210 ASP A C 1
ATOM 1486 O O . ASP A 1 210 ? 10.262 7.100 -28.066 1.00 89.88 210 ASP A O 1
ATOM 1490 N N . LYS A 1 211 ? 11.652 8.027 -29.571 1.00 86.69 211 LYS A N 1
ATOM 1491 C CA . LYS A 1 211 ? 12.633 8.497 -28.585 1.00 86.69 211 LYS A CA 1
ATOM 1492 C C . LYS A 1 211 ? 12.131 9.678 -27.749 1.00 86.69 211 LYS A C 1
ATOM 1494 O O . LYS A 1 211 ? 12.786 10.021 -26.770 1.00 86.69 211 LYS A O 1
ATOM 1499 N N . SER A 1 212 ? 11.039 10.325 -28.162 1.00 88.38 212 SER A N 1
ATOM 1500 C CA . SER A 1 212 ? 10.445 11.458 -27.443 1.00 88.38 212 SER A CA 1
ATOM 1501 C C . SER A 1 212 ? 9.429 11.021 -26.390 1.00 88.38 212 SER A C 1
ATOM 1503 O O . SER A 1 212 ? 9.112 11.798 -25.491 1.00 88.38 212 SER A O 1
ATOM 1505 N N . PHE A 1 213 ? 8.955 9.775 -26.471 1.00 90.50 213 PHE A N 1
ATOM 1506 C CA . PHE A 1 213 ? 8.054 9.207 -25.484 1.00 90.50 213 PHE A CA 1
ATOM 1507 C C . PHE A 1 213 ? 8.736 9.097 -24.115 1.00 90.50 213 PHE A C 1
ATOM 1509 O O . PHE A 1 213 ? 9.794 8.480 -23.979 1.00 90.50 213 PHE A O 1
ATOM 1516 N N . SER A 1 214 ? 8.093 9.661 -23.095 1.00 87.12 214 SER A N 1
ATOM 1517 C CA . SER A 1 214 ? 8.499 9.554 -21.696 1.00 87.12 214 SER A CA 1
ATOM 1518 C C . SER A 1 214 ? 7.345 8.961 -20.903 1.00 87.12 214 SER A C 1
ATOM 1520 O O . SER A 1 214 ? 6.260 9.538 -20.872 1.00 87.12 214 SER A O 1
ATOM 1522 N N . ALA A 1 215 ? 7.578 7.825 -20.251 1.00 91.12 215 ALA A N 1
ATOM 1523 C CA . ALA A 1 215 ? 6.641 7.294 -19.267 1.00 91.12 215 ALA A CA 1
ATOM 1524 C C . ALA A 1 215 ? 6.841 7.994 -17.909 1.00 91.12 215 ALA A C 1
ATOM 1526 O O . ALA A 1 215 ? 7.914 8.554 -17.670 1.00 91.12 215 ALA A O 1
ATOM 1527 N N . PRO A 1 216 ? 5.840 7.995 -17.017 1.00 92.62 216 PRO A N 1
ATOM 1528 C CA . PRO A 1 216 ? 6.065 8.286 -15.607 1.00 92.62 216 PRO A CA 1
ATOM 1529 C C . PRO A 1 216 ? 6.804 7.124 -14.924 1.00 92.62 216 PRO A C 1
ATOM 1531 O O . PRO A 1 216 ? 6.817 5.998 -15.427 1.00 92.62 216 PRO A O 1
ATOM 1534 N N . VAL A 1 217 ? 7.390 7.389 -13.754 1.00 93.19 217 VAL A N 1
ATOM 1535 C CA . VAL A 1 217 ? 7.784 6.322 -12.822 1.00 93.19 217 VAL A CA 1
ATOM 1536 C C . VAL A 1 217 ? 6.508 5.678 -12.291 1.00 93.19 217 VAL A C 1
ATOM 1538 O O . VAL A 1 217 ? 5.611 6.387 -11.840 1.00 93.19 217 VAL A O 1
ATOM 1541 N N . ASN A 1 218 ? 6.439 4.351 -12.334 1.00 95.81 218 ASN A N 1
ATOM 1542 C CA . ASN A 1 218 ? 5.351 3.598 -11.722 1.00 95.81 218 ASN A CA 1
ATOM 1543 C C . ASN A 1 218 ? 5.929 2.812 -10.554 1.00 95.81 218 ASN A C 1
ATOM 1545 O O . ASN A 1 218 ? 6.916 2.100 -10.733 1.00 95.81 218 ASN A O 1
ATOM 1549 N N . SER A 1 219 ? 5.308 2.914 -9.385 1.00 95.94 219 SER A N 1
ATOM 1550 C CA . SER A 1 219 ? 5.670 2.111 -8.220 1.00 95.94 219 SER A CA 1
ATOM 1551 C C . SER A 1 219 ? 4.430 1.490 -7.612 1.00 95.94 219 SER A C 1
ATOM 1553 O O . SER A 1 219 ? 3.389 2.142 -7.521 1.00 95.94 219 SER A O 1
ATOM 1555 N N . LEU A 1 220 ? 4.557 0.240 -7.190 1.00 97.06 220 LEU A N 1
ATOM 1556 C CA . LEU A 1 220 ? 3.494 -0.520 -6.560 1.00 97.06 220 LEU A CA 1
ATOM 1557 C C . LEU A 1 220 ? 4.022 -1.151 -5.273 1.00 97.06 220 LEU A C 1
ATOM 1559 O O . LEU A 1 220 ? 4.833 -2.076 -5.317 1.00 97.06 220 LEU A O 1
ATOM 1563 N N . VAL A 1 221 ? 3.504 -0.681 -4.141 1.00 96.56 221 VAL A N 1
ATOM 1564 C CA . VAL A 1 221 ? 3.779 -1.223 -2.811 1.00 96.56 221 VAL A CA 1
ATOM 1565 C C . VAL A 1 221 ? 2.691 -2.224 -2.442 1.00 96.56 221 VAL A C 1
ATOM 1567 O O . VAL A 1 221 ? 1.531 -1.864 -2.261 1.00 96.56 221 VAL A O 1
ATOM 1570 N N . THR A 1 222 ? 3.069 -3.487 -2.297 1.00 97.25 222 THR A N 1
ATOM 1571 C CA . THR A 1 222 ? 2.172 -4.590 -1.925 1.00 97.25 222 THR A CA 1
ATOM 1572 C C . THR A 1 222 ? 2.554 -5.193 -0.585 1.00 97.25 222 THR A C 1
ATOM 1574 O O . THR A 1 222 ? 3.713 -5.147 -0.193 1.00 97.25 222 THR A O 1
ATOM 1577 N N . GLY A 1 223 ? 1.606 -5.788 0.126 1.00 96.75 223 GLY A N 1
ATOM 1578 C CA . GLY A 1 223 ? 1.906 -6.544 1.342 1.00 96.75 223 GLY A CA 1
ATOM 1579 C C . GLY A 1 223 ? 0.683 -6.730 2.219 1.00 96.75 223 GLY A C 1
ATOM 1580 O O . GLY A 1 223 ? -0.438 -6.473 1.781 1.00 96.75 223 GLY A O 1
ATOM 1581 N N . ARG A 1 224 ? 0.905 -7.172 3.459 1.00 97.75 224 ARG A N 1
ATOM 1582 C CA . ARG A 1 224 ? -0.159 -7.410 4.435 1.00 97.75 224 ARG A CA 1
ATOM 1583 C C . ARG A 1 224 ? 0.030 -6.584 5.694 1.00 97.75 224 ARG A C 1
ATOM 1585 O O . ARG A 1 224 ? 1.147 -6.444 6.199 1.00 97.75 224 ARG A O 1
ATOM 1592 N N . VAL A 1 225 ? -1.079 -6.048 6.191 1.00 97.62 225 VAL A N 1
ATOM 1593 C CA . VAL A 1 225 ? -1.119 -5.277 7.432 1.00 97.62 225 VAL A CA 1
ATOM 1594 C C . VAL 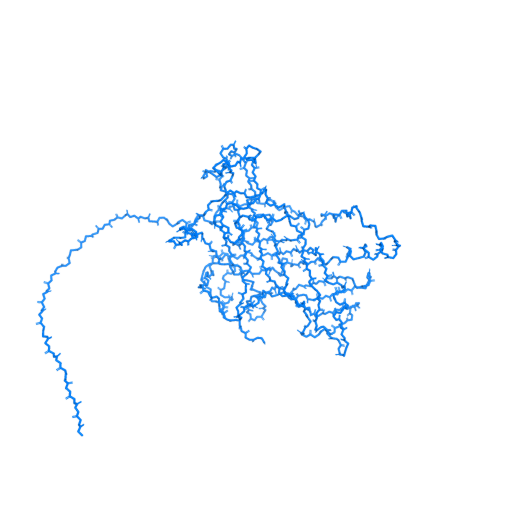A 1 225 ? -2.241 -5.752 8.346 1.00 97.62 225 VAL A C 1
ATOM 1596 O O . VAL A 1 225 ? -3.366 -6.001 7.917 1.00 97.62 225 VAL A O 1
ATOM 1599 N N . ASP A 1 226 ? -1.946 -5.843 9.632 1.00 97.88 226 ASP A N 1
ATOM 1600 C CA . ASP A 1 226 ? -2.918 -6.027 10.694 1.00 97.88 226 ASP A CA 1
ATOM 1601 C C . ASP A 1 226 ? -3.497 -4.670 11.103 1.00 97.88 226 ASP A C 1
ATOM 1603 O O . ASP A 1 226 ? -2.766 -3.707 11.350 1.00 97.88 226 ASP A O 1
ATOM 1607 N N . ILE A 1 227 ? -4.827 -4.597 11.191 1.00 97.31 227 ILE A N 1
ATOM 1608 C CA . ILE A 1 227 ? -5.547 -3.395 11.626 1.00 97.31 227 ILE A CA 1
ATOM 1609 C C . ILE A 1 227 ? -6.137 -3.644 13.010 1.00 97.31 227 ILE A C 1
ATOM 1611 O O . ILE A 1 227 ? -6.948 -4.560 13.182 1.00 97.31 227 ILE A O 1
ATOM 1615 N N . SER A 1 228 ? -5.783 -2.788 13.968 1.00 97.50 228 SER A N 1
ATOM 1616 C CA . SER A 1 228 ? -6.451 -2.673 15.268 1.00 97.50 228 SER A CA 1
ATOM 1617 C C . SER A 1 228 ? -7.116 -1.308 15.431 1.00 97.50 228 SER A C 1
ATOM 1619 O O . SER A 1 228 ? -6.748 -0.333 14.769 1.00 97.50 228 SER A O 1
ATOM 1621 N N . LEU A 1 229 ? -8.140 -1.247 16.281 1.00 96.69 229 LEU A N 1
ATOM 1622 C CA . LEU A 1 229 ? -8.934 -0.044 16.511 1.00 96.69 229 LEU A CA 1
ATOM 1623 C C . LEU A 1 229 ? -8.890 0.335 17.988 1.00 96.69 229 LEU A C 1
ATOM 1625 O O . LEU A 1 229 ? -9.097 -0.500 18.864 1.00 96.69 229 LEU A O 1
ATOM 1629 N N . THR A 1 230 ? -8.639 1.613 18.258 1.00 96.81 230 THR A N 1
ATOM 1630 C CA . THR A 1 230 ? -8.582 2.188 19.608 1.00 96.81 230 THR A CA 1
ATOM 1631 C C . THR A 1 230 ? -9.271 3.550 19.649 1.00 96.81 230 THR A C 1
ATOM 1633 O O . THR A 1 230 ? -9.607 4.121 18.608 1.00 96.81 230 THR A O 1
ATOM 1636 N N . ASN A 1 231 ? -9.470 4.094 20.856 1.00 96.12 231 ASN A N 1
ATOM 1637 C CA . ASN A 1 231 ? -10.004 5.445 21.074 1.00 96.12 231 ASN A CA 1
ATOM 1638 C C . ASN A 1 231 ? -11.315 5.713 20.312 1.00 96.12 231 ASN A C 1
ATOM 1640 O O . ASN A 1 231 ? -11.488 6.787 19.728 1.00 96.12 231 ASN A O 1
ATOM 1644 N N . LEU A 1 232 ? -12.215 4.724 20.278 1.00 96.50 232 LEU A N 1
ATOM 1645 C CA . LEU A 1 232 ? -13.513 4.863 19.632 1.00 96.50 232 LEU A CA 1
ATOM 1646 C C . LEU A 1 232 ? -14.357 5.881 20.400 1.00 96.50 232 LEU A C 1
ATOM 1648 O O . LEU A 1 232 ? -14.469 5.823 21.623 1.00 96.50 232 LEU A O 1
ATOM 1652 N N . LYS A 1 233 ? -14.972 6.808 19.673 1.00 96.38 233 LYS A N 1
ATOM 1653 C CA . LYS A 1 233 ? -15.983 7.722 20.195 1.00 96.38 233 LYS A CA 1
ATOM 1654 C C . LYS A 1 233 ? -17.180 7.719 19.271 1.00 96.38 233 LYS A C 1
ATOM 1656 O O . LYS A 1 233 ? -17.014 7.905 18.066 1.00 96.38 233 LYS A O 1
ATOM 1661 N N . VAL A 1 234 ? -18.363 7.561 19.844 1.00 94.88 234 VAL A N 1
ATOM 1662 C CA . VAL A 1 234 ? -19.646 7.634 19.146 1.00 94.88 234 VAL A CA 1
ATOM 1663 C C . VAL A 1 234 ? -20.391 8.829 19.714 1.00 94.88 234 VAL A C 1
ATOM 1665 O O . VAL A 1 234 ? -20.619 8.897 20.916 1.00 94.88 234 VAL A O 1
ATOM 1668 N N . ASP A 1 235 ? -20.700 9.810 18.871 1.00 95.56 235 ASP A N 1
ATOM 1669 C CA . ASP A 1 235 ? -21.290 11.085 19.299 1.00 95.56 235 ASP A CA 1
ATOM 1670 C C . ASP A 1 235 ? -20.482 11.794 20.404 1.00 95.56 235 ASP A C 1
ATOM 1672 O O . ASP A 1 235 ? -21.003 12.351 21.367 1.00 95.56 235 ASP A O 1
ATOM 1676 N N . GLY A 1 236 ? -19.153 11.697 20.313 1.00 95.94 236 GLY A N 1
ATOM 1677 C CA . GLY A 1 236 ? -18.233 12.231 21.319 1.00 95.94 236 GLY A CA 1
ATOM 1678 C C . GLY A 1 236 ? -18.139 11.415 22.615 1.00 95.94 236 GLY A C 1
ATOM 1679 O O . GLY A 1 236 ? -17.216 11.659 23.394 1.00 95.94 236 GLY A O 1
ATOM 1680 N N . VAL A 1 237 ? -19.009 10.423 22.822 1.00 96.38 237 VAL A N 1
ATOM 1681 C CA . VAL A 1 237 ? -18.968 9.513 23.971 1.00 96.38 237 VAL A CA 1
ATOM 1682 C C . VAL A 1 237 ? -17.915 8.428 23.724 1.00 96.38 237 VAL A C 1
ATOM 1684 O O . VAL A 1 237 ? -18.002 7.732 22.709 1.00 96.38 237 VAL A O 1
ATOM 1687 N N . PRO A 1 238 ? -16.905 8.276 24.601 1.00 96.56 238 PRO A N 1
ATOM 1688 C CA . PRO A 1 238 ? -15.935 7.191 24.495 1.00 96.56 238 PRO A CA 1
ATOM 1689 C C . PRO A 1 238 ? -16.609 5.822 24.596 1.00 96.56 238 PRO A C 1
ATOM 1691 O O . PRO A 1 238 ? -17.454 5.615 25.462 1.00 96.56 238 PRO A O 1
ATOM 1694 N N . VAL A 1 239 ? -16.201 4.907 23.722 1.00 95.69 239 VAL A N 1
ATOM 1695 C CA . VAL A 1 239 ? -16.562 3.488 23.763 1.00 95.69 239 VAL A CA 1
ATOM 1696 C C . VAL A 1 239 ? -15.271 2.718 23.990 1.00 95.69 239 VAL A C 1
ATOM 1698 O O . VAL A 1 239 ? -14.361 2.760 23.154 1.00 95.69 239 VAL A O 1
ATOM 1701 N N . GLU A 1 240 ? -15.167 2.034 25.123 1.00 95.81 240 GLU A N 1
ATOM 1702 C CA . GLU A 1 240 ? -14.015 1.184 25.399 1.00 95.81 240 GLU A CA 1
ATOM 1703 C C . GLU A 1 240 ? -14.135 -0.050 24.509 1.00 95.81 240 GLU A C 1
ATOM 1705 O O . GLU A 1 240 ? -15.074 -0.813 24.640 1.00 95.81 240 GLU A O 1
ATOM 1710 N N . VAL A 1 241 ? -13.231 -0.238 23.548 1.00 96.44 241 VAL A N 1
ATOM 1711 C CA . VAL A 1 241 ? -13.267 -1.412 22.648 1.00 96.44 241 VAL A CA 1
ATOM 1712 C C . VAL A 1 241 ? -12.322 -2.527 23.098 1.00 96.44 241 VAL A C 1
ATOM 1714 O O . VAL A 1 241 ? -12.343 -3.625 22.541 1.00 96.44 241 VAL A O 1
ATOM 1717 N N . GLY A 1 242 ? -11.494 -2.254 24.108 1.00 95.00 242 GLY A N 1
ATOM 1718 C CA . GLY A 1 242 ? -10.448 -3.149 24.591 1.00 95.00 242 GLY A CA 1
ATOM 1719 C C . GLY A 1 242 ? -9.253 -3.274 23.637 1.00 95.00 242 GLY A C 1
ATOM 1720 O O . GLY A 1 242 ? -9.323 -2.979 22.446 1.00 95.00 242 GLY A O 1
ATOM 1721 N N . SER A 1 243 ? -8.127 -3.763 24.159 1.00 95.44 243 SER A N 1
ATOM 1722 C CA . SER A 1 243 ? -6.879 -3.940 23.395 1.00 95.44 243 SER A CA 1
ATOM 1723 C C . SER A 1 243 ? -6.928 -5.073 22.363 1.00 95.44 243 SER A C 1
ATOM 1725 O O . SER A 1 243 ? -6.034 -5.198 21.534 1.00 95.44 243 SER A O 1
ATOM 1727 N N . SER A 1 244 ? -7.958 -5.920 22.415 1.00 97.12 244 SER A N 1
ATOM 1728 C CA . SER A 1 244 ? -8.122 -7.053 21.500 1.00 97.12 244 SER A CA 1
ATOM 1729 C C . SER A 1 244 ? -8.880 -6.707 20.218 1.00 97.12 244 SER A C 1
ATOM 1731 O O . SER A 1 244 ? -8.961 -7.577 19.349 1.00 97.12 244 SER A O 1
ATOM 1733 N N . CYS A 1 245 ? -9.410 -5.483 20.087 1.00 98.12 245 CYS A N 1
ATOM 1734 C CA . CYS A 1 245 ? -10.225 -5.067 18.949 1.00 98.12 245 CYS A CA 1
ATOM 1735 C C . CYS A 1 245 ? -9.394 -4.932 17.665 1.00 98.12 245 CYS A C 1
ATOM 1737 O O . CYS A 1 245 ? -8.622 -3.985 17.491 1.00 98.12 245 CYS A O 1
ATOM 1739 N N . ARG A 1 246 ? -9.559 -5.893 16.751 1.00 98.00 246 ARG A N 1
ATOM 1740 C CA . ARG A 1 246 ? -8.789 -5.991 15.502 1.00 98.00 246 ARG A CA 1
ATOM 1741 C C . ARG A 1 246 ? -9.563 -6.686 14.394 1.00 98.00 246 ARG A C 1
ATOM 1743 O O . ARG A 1 246 ? -10.572 -7.332 14.653 1.00 98.00 246 ARG A O 1
ATOM 1750 N N . THR A 1 247 ? -9.065 -6.596 13.171 1.00 98.06 247 THR A N 1
ATOM 1751 C CA . THR A 1 247 ? -9.564 -7.394 12.043 1.00 98.06 247 THR A CA 1
ATOM 1752 C C . THR A 1 247 ? -9.314 -8.894 12.260 1.00 98.06 247 THR A C 1
ATOM 1754 O O . THR A 1 247 ? -8.337 -9.297 12.887 1.00 98.06 247 THR A O 1
ATOM 1757 N N . VAL A 1 248 ? -10.213 -9.753 11.768 1.00 98.25 248 VAL A N 1
ATOM 1758 C CA . VAL A 1 248 ? -10.118 -11.222 11.932 1.00 98.25 248 VAL A CA 1
ATOM 1759 C C . VAL A 1 248 ? -8.926 -11.850 11.202 1.00 98.25 248 VAL A C 1
ATOM 1761 O O . VAL A 1 248 ? -8.560 -12.987 11.493 1.00 98.25 248 VAL A O 1
ATOM 1764 N N . ARG A 1 249 ? -8.352 -11.135 10.233 1.00 98.06 249 ARG A N 1
ATOM 1765 C CA . ARG A 1 249 ? -7.190 -11.526 9.432 1.00 98.06 249 ARG A CA 1
ATOM 1766 C C . ARG A 1 249 ? -6.482 -10.269 8.910 1.00 98.06 249 ARG A C 1
ATOM 1768 O O . ARG A 1 249 ? -7.154 -9.239 8.810 1.00 98.06 249 ARG A O 1
ATOM 1775 N N . PRO A 1 250 ? -5.206 -10.370 8.501 1.00 98.31 250 PRO A N 1
ATOM 1776 C CA . PRO A 1 250 ? -4.516 -9.284 7.820 1.00 98.31 250 PRO A CA 1
ATOM 1777 C C . PRO A 1 250 ? -5.238 -8.801 6.560 1.00 98.31 250 PRO A C 1
ATOM 1779 O O . PRO A 1 250 ? -5.965 -9.558 5.901 1.00 98.31 250 PRO A O 1
ATOM 1782 N N . VAL A 1 251 ? -4.989 -7.540 6.226 1.00 97.69 251 VAL A N 1
ATOM 1783 C CA . VAL A 1 251 ? -5.490 -6.848 5.040 1.00 97.69 251 VAL A CA 1
ATOM 1784 C C . VAL A 1 251 ? -4.400 -6.795 3.987 1.00 97.69 251 VAL A C 1
ATOM 1786 O O . VAL A 1 251 ? -3.286 -6.362 4.277 1.00 97.69 251 VAL A O 1
ATOM 1789 N N . ASP A 1 252 ? -4.734 -7.207 2.769 1.00 97.56 252 ASP A N 1
ATOM 1790 C CA . ASP A 1 252 ? -3.855 -7.070 1.614 1.00 97.56 252 ASP A CA 1
ATOM 1791 C C . ASP A 1 252 ? -3.901 -5.623 1.101 1.00 97.56 252 ASP A C 1
ATOM 1793 O O . ASP A 1 252 ? -4.976 -5.066 0.865 1.00 97.56 252 ASP A O 1
ATOM 1797 N N . ILE A 1 253 ? -2.731 -5.011 0.923 1.00 96.69 253 ILE A N 1
ATOM 1798 C CA . ILE A 1 253 ? -2.581 -3.662 0.369 1.00 96.69 253 ILE A CA 1
ATOM 1799 C C . ILE A 1 253 ? -1.838 -3.699 -0.969 1.00 96.69 253 ILE A C 1
ATOM 1801 O O . ILE A 1 253 ? -1.047 -4.600 -1.249 1.00 96.69 253 ILE A O 1
ATOM 1805 N N . SER A 1 254 ? -2.127 -2.720 -1.817 1.00 96.81 254 SER A N 1
ATOM 1806 C CA . SER A 1 254 ? -1.581 -2.502 -3.160 1.00 96.81 254 SER A CA 1
ATOM 1807 C C . SER A 1 254 ? -1.610 -1.001 -3.458 1.00 96.81 254 SER A C 1
ATOM 1809 O O . SER A 1 254 ? -2.483 -0.499 -4.163 1.00 96.81 254 SER A O 1
ATOM 1811 N N . LEU A 1 255 ? -0.678 -0.273 -2.846 1.00 96.56 255 LEU A N 1
ATOM 1812 C CA . LEU A 1 255 ? -0.578 1.180 -2.915 1.00 96.56 255 LEU A CA 1
ATOM 1813 C C . LEU A 1 255 ? 0.266 1.598 -4.123 1.00 96.56 255 LEU A C 1
ATOM 1815 O O . LEU A 1 255 ? 1.436 1.234 -4.227 1.00 96.56 255 LEU A O 1
ATOM 1819 N N . TRP A 1 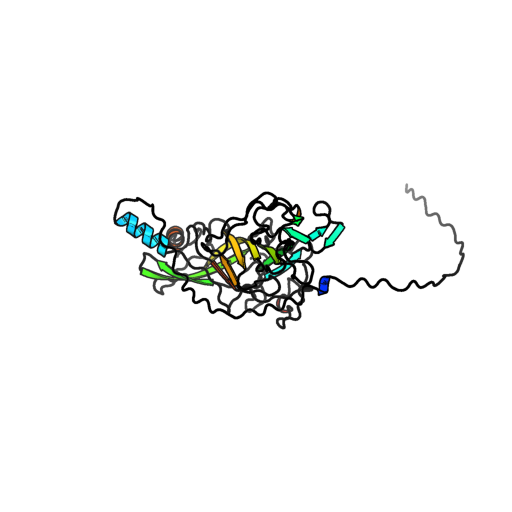256 ? -0.307 2.405 -5.004 1.00 97.31 256 TRP A N 1
ATOM 1820 C CA . TRP A 1 256 ? 0.378 2.988 -6.152 1.00 97.31 256 TRP A CA 1
ATOM 1821 C C . TRP A 1 256 ? 1.052 4.303 -5.797 1.00 97.31 256 TRP A C 1
ATOM 1823 O O . TRP A 1 256 ? 0.469 5.128 -5.094 1.00 97.31 256 TRP A O 1
ATOM 1833 N N . GLY A 1 257 ? 2.262 4.497 -6.314 1.00 95.31 257 GLY A N 1
ATOM 1834 C CA . GLY A 1 257 ? 2.984 5.761 -6.259 1.00 95.31 257 GLY A CA 1
ATOM 1835 C C . GLY A 1 257 ? 2.375 6.818 -7.178 1.00 95.31 257 GLY A C 1
ATOM 1836 O O . GLY A 1 257 ? 2.021 6.527 -8.319 1.00 95.31 257 GLY A O 1
ATOM 1837 N N . PHE A 1 258 ? 2.293 8.055 -6.694 1.00 90.06 258 PHE A N 1
ATOM 1838 C CA . PHE A 1 258 ? 1.833 9.218 -7.455 1.00 90.06 258 PHE A CA 1
ATOM 1839 C C . PHE A 1 258 ? 2.923 10.280 -7.556 1.00 90.06 258 PHE A C 1
ATOM 1841 O O . PHE A 1 258 ? 3.842 10.317 -6.741 1.00 90.06 258 PHE A O 1
ATOM 1848 N N . ASP A 1 259 ? 2.789 11.173 -8.539 1.00 87.75 259 ASP A N 1
ATOM 1849 C CA . ASP A 1 259 ? 3.569 12.413 -8.644 1.00 87.75 259 ASP A CA 1
ATOM 1850 C C . ASP A 1 259 ? 5.097 12.209 -8.565 1.00 87.75 259 ASP A C 1
ATOM 1852 O O . ASP A 1 259 ? 5.824 13.035 -8.016 1.00 87.75 259 ASP A O 1
ATOM 1856 N N . GLY A 1 260 ? 5.593 11.102 -9.133 1.00 83.75 260 GLY A N 1
ATOM 1857 C CA . GLY A 1 260 ? 7.019 10.765 -9.124 1.00 83.75 260 GLY A CA 1
ATOM 1858 C C . GLY A 1 260 ? 7.504 10.098 -7.836 1.00 83.75 260 GLY A C 1
ATOM 1859 O O . GLY A 1 260 ? 8.697 10.160 -7.551 1.00 83.75 260 GLY A O 1
ATOM 1860 N N . TYR A 1 261 ? 6.601 9.468 -7.075 1.00 91.38 261 TYR A N 1
ATOM 1861 C CA . TYR A 1 261 ? 6.953 8.632 -5.931 1.00 91.38 261 TYR A CA 1
ATOM 1862 C C . TYR A 1 261 ? 8.112 7.689 -6.263 1.00 91.38 261 TYR A C 1
ATOM 1864 O O . TYR A 1 261 ? 8.141 7.022 -7.300 1.00 91.38 261 TYR A O 1
ATOM 1872 N N . TYR A 1 262 ? 9.048 7.624 -5.327 1.00 88.19 262 TYR A N 1
ATOM 1873 C CA . TYR A 1 262 ? 10.200 6.747 -5.380 1.00 88.19 262 TYR A CA 1
ATOM 1874 C C . TYR A 1 262 ? 10.502 6.310 -3.943 1.00 88.19 262 TYR A C 1
ATOM 1876 O O . TYR A 1 262 ? 10.571 7.178 -3.072 1.00 88.19 262 TYR A O 1
ATOM 1884 N N . PRO A 1 263 ? 10.747 5.022 -3.643 1.00 84.44 263 PRO A N 1
ATOM 1885 C CA . PRO A 1 263 ? 10.887 4.556 -2.258 1.00 84.44 263 PRO A CA 1
ATOM 1886 C C . PRO A 1 263 ? 11.935 5.316 -1.436 1.00 84.44 263 PRO A C 1
ATOM 1888 O O . PRO A 1 263 ? 11.718 5.597 -0.263 1.00 84.44 263 PRO A O 1
ATOM 1891 N N . GLY A 1 264 ? 13.052 5.702 -2.061 1.00 80.56 264 GLY A N 1
ATOM 1892 C CA . GLY A 1 264 ? 14.106 6.507 -1.428 1.00 80.56 264 GLY A CA 1
ATOM 1893 C C . GLY A 1 264 ? 13.817 8.015 -1.315 1.00 80.56 264 GLY A C 1
ATOM 1894 O O . GLY A 1 264 ? 14.544 8.736 -0.639 1.00 80.56 264 GLY A O 1
ATOM 1895 N N . GLN A 1 265 ? 12.788 8.521 -1.997 1.00 84.75 265 GLN A N 1
ATOM 1896 C CA . GLN A 1 265 ? 12.386 9.936 -1.976 1.00 84.75 265 GLN A CA 1
ATOM 1897 C C . GLN A 1 265 ? 11.053 10.155 -1.252 1.00 84.75 265 GLN A C 1
ATOM 1899 O O . GLN A 1 265 ? 10.742 11.284 -0.882 1.00 84.75 265 GLN A O 1
ATOM 1904 N N . GLY A 1 266 ? 10.291 9.089 -1.007 1.00 86.94 266 GLY A N 1
ATOM 1905 C CA . GLY A 1 266 ? 8.948 9.168 -0.454 1.00 86.94 266 GLY A CA 1
ATOM 1906 C C . GLY A 1 266 ? 7.942 9.748 -1.440 1.00 86.94 266 GLY A C 1
ATOM 1907 O O . GLY A 1 266 ? 8.094 9.627 -2.657 1.00 86.94 266 GLY A O 1
ATOM 1908 N N . GLY A 1 267 ? 6.895 10.358 -0.890 1.00 90.25 267 GLY A N 1
ATOM 1909 C CA . GLY A 1 267 ? 5.792 10.947 -1.637 1.00 90.25 267 GLY A CA 1
ATOM 1910 C C . GLY A 1 267 ? 4.477 10.198 -1.454 1.00 90.25 267 GLY A C 1
ATOM 1911 O O . GLY A 1 267 ? 4.303 9.392 -0.536 1.00 90.25 267 GLY A O 1
ATOM 1912 N N . ARG A 1 268 ? 3.538 10.489 -2.350 1.00 93.62 268 ARG A N 1
ATOM 1913 C CA . ARG A 1 268 ? 2.152 10.042 -2.244 1.00 93.62 268 ARG A CA 1
ATOM 1914 C C . ARG A 1 268 ? 1.989 8.608 -2.722 1.00 93.62 268 ARG A C 1
ATOM 1916 O O . ARG A 1 268 ? 2.455 8.232 -3.794 1.00 93.62 268 ARG A O 1
ATOM 1923 N N . LEU A 1 269 ? 1.246 7.852 -1.933 1.00 94.88 269 LEU A N 1
ATOM 1924 C CA . LEU A 1 269 ? 0.824 6.486 -2.184 1.00 94.88 269 LEU A CA 1
ATOM 1925 C C . LEU A 1 269 ? -0.705 6.407 -2.107 1.00 94.88 269 LEU A C 1
ATOM 1927 O O . LEU A 1 269 ? -1.341 7.181 -1.389 1.00 94.88 269 LEU A O 1
ATOM 1931 N N . GLY A 1 270 ? -1.325 5.457 -2.798 1.00 94.06 270 GLY A N 1
ATOM 1932 C CA . GLY A 1 270 ? -2.772 5.282 -2.682 1.00 94.06 270 GLY A CA 1
ATOM 1933 C C . GLY A 1 270 ? -3.349 4.099 -3.440 1.00 94.06 270 GLY A C 1
ATOM 1934 O O . GLY A 1 270 ? -2.756 3.571 -4.375 1.00 94.06 270 GLY A O 1
ATOM 1935 N N . GLN A 1 271 ? -4.528 3.685 -3.004 1.00 94.31 271 GLN A N 1
ATOM 1936 C CA . GLN A 1 271 ? -5.239 2.513 -3.489 1.00 94.31 271 GLN A CA 1
ATOM 1937 C C . GLN A 1 271 ? -6.738 2.811 -3.483 1.00 94.31 271 GLN A C 1
ATOM 1939 O O . GLN A 1 271 ? -7.360 2.926 -2.427 1.00 94.31 271 GLN A O 1
ATOM 1944 N N . TYR A 1 272 ? -7.297 3.024 -4.668 1.00 91.94 272 TYR A N 1
ATOM 1945 C CA . TYR A 1 272 ? -8.702 3.347 -4.889 1.00 91.94 272 TYR A CA 1
ATOM 1946 C C . TYR A 1 272 ? -9.043 3.156 -6.368 1.00 91.94 272 TYR A C 1
ATOM 1948 O O . TYR A 1 272 ? -8.156 3.126 -7.223 1.00 91.94 272 TYR A O 1
ATOM 1956 N N . ASP A 1 273 ? -10.335 3.055 -6.673 1.00 88.81 273 ASP A N 1
ATOM 1957 C CA . ASP A 1 273 ? -10.812 2.844 -8.040 1.00 88.81 273 ASP A CA 1
ATOM 1958 C C . ASP A 1 273 ? -10.290 3.935 -8.983 1.00 88.81 273 ASP A C 1
ATOM 1960 O O . ASP A 1 273 ? -10.535 5.127 -8.787 1.00 88.81 273 ASP A O 1
ATOM 1964 N N . GLY A 1 274 ? -9.559 3.519 -10.017 1.00 86.62 274 GLY A N 1
ATOM 1965 C CA . GLY A 1 274 ? -9.005 4.432 -11.018 1.00 86.62 274 GLY A CA 1
ATOM 1966 C C . GLY A 1 274 ? -7.720 5.153 -10.601 1.00 86.62 274 GLY A C 1
ATOM 1967 O O . GLY A 1 274 ? -7.215 5.947 -11.390 1.00 86.62 274 GLY A O 1
ATOM 1968 N N . ALA A 1 275 ? -7.151 4.853 -9.427 1.00 87.06 275 ALA A N 1
ATOM 1969 C CA . ALA A 1 275 ? -5.840 5.365 -9.012 1.00 87.06 275 ALA A CA 1
ATOM 1970 C C . ALA A 1 275 ? -4.733 5.039 -10.026 1.00 87.06 275 ALA A C 1
ATOM 1972 O O . ALA A 1 275 ? -3.860 5.864 -10.280 1.00 87.06 275 ALA A O 1
ATOM 1973 N N . HIS A 1 276 ? -4.767 3.834 -10.597 1.00 94.12 276 HIS A N 1
ATOM 1974 C CA . HIS A 1 276 ? -3.787 3.380 -11.574 1.00 94.12 276 HIS A CA 1
ATOM 1975 C C . HIS A 1 276 ? -4.398 2.320 -12.493 1.00 94.12 276 HIS A C 1
ATOM 1977 O O . HIS A 1 276 ? -5.191 1.480 -12.054 1.00 94.12 276 HIS A O 1
ATOM 1983 N N . ALA A 1 277 ? -4.028 2.347 -13.772 1.00 94.75 277 ALA A N 1
ATOM 1984 C CA . ALA A 1 277 ? -4.445 1.330 -14.729 1.00 94.75 277 ALA A CA 1
ATOM 1985 C C . ALA A 1 277 ? -3.747 -0.015 -14.455 1.00 94.75 277 ALA A C 1
ATOM 1987 O O . ALA A 1 277 ? -2.670 -0.070 -13.866 1.00 94.75 277 ALA A O 1
ATOM 1988 N N . GLY A 1 278 ? -4.349 -1.120 -14.893 1.00 95.38 278 GLY A N 1
ATOM 1989 C CA . GLY A 1 278 ? -3.668 -2.415 -14.862 1.00 95.38 278 GLY A CA 1
ATOM 1990 C C . GLY A 1 278 ? -2.505 -2.466 -15.855 1.00 95.38 278 GLY A C 1
ATOM 1991 O O . GLY A 1 278 ? -2.376 -1.603 -16.727 1.00 95.38 278 GLY A O 1
ATOM 1992 N N . SER A 1 279 ? -1.673 -3.500 -15.761 1.00 96.88 279 SER A N 1
ATOM 1993 C CA . SER A 1 279 ? -0.642 -3.739 -16.771 1.00 96.88 279 SER A CA 1
ATOM 1994 C C . SER A 1 279 ? -1.267 -4.029 -18.144 1.00 96.88 279 SER A C 1
ATOM 1996 O O . SER A 1 279 ? -2.298 -4.693 -18.253 1.00 96.88 279 SER A O 1
ATOM 1998 N N . LEU A 1 280 ? -0.602 -3.590 -19.216 1.00 95.75 280 LEU A N 1
ATOM 1999 C CA . LEU A 1 280 ? -0.997 -3.787 -20.619 1.00 95.75 280 LEU A CA 1
ATOM 2000 C C . LEU A 1 280 ? -1.044 -5.268 -21.038 1.00 95.75 280 LEU A C 1
ATOM 2002 O O . LEU A 1 280 ? -1.568 -5.610 -22.096 1.00 95.75 280 LEU A O 1
ATOM 2006 N N . GLY A 1 281 ? -0.468 -6.154 -20.230 1.00 94.31 281 GLY A N 1
ATOM 2007 C CA . GLY A 1 281 ? -0.445 -7.588 -20.463 1.00 94.31 281 GLY A CA 1
ATOM 2008 C C . GLY A 1 281 ? 0.132 -8.341 -19.274 1.00 94.31 281 GLY A C 1
ATOM 2009 O O . GLY A 1 281 ? 0.147 -7.843 -18.144 1.00 94.31 281 GLY A O 1
ATOM 2010 N N . LYS A 1 282 ? 0.589 -9.566 -19.523 1.00 96.00 282 LYS A N 1
ATOM 2011 C CA . LYS A 1 282 ? 1.331 -10.341 -18.529 1.00 96.00 282 LYS A CA 1
ATOM 2012 C C . LYS A 1 282 ? 2.741 -9.782 -18.383 1.00 96.00 282 LYS A C 1
ATOM 2014 O O . LYS A 1 282 ? 3.366 -9.401 -19.371 1.00 96.00 282 LYS A O 1
ATOM 2019 N N . LEU A 1 283 ? 3.230 -9.773 -17.155 1.00 94.94 283 LEU A N 1
ATOM 2020 C CA . LEU A 1 283 ? 4.625 -9.555 -16.833 1.00 94.94 283 LEU A CA 1
ATOM 2021 C C . LEU A 1 283 ? 5.448 -10.678 -17.477 1.00 94.94 283 LEU A C 1
ATOM 2023 O O . LEU A 1 283 ? 5.171 -11.850 -17.241 1.00 94.94 283 LEU A O 1
ATOM 2027 N N . ASP A 1 284 ? 6.416 -10.329 -18.320 1.00 92.19 284 ASP A N 1
ATOM 2028 C CA . ASP A 1 284 ? 7.201 -11.294 -19.104 1.00 92.19 284 ASP A CA 1
ATOM 2029 C C . ASP A 1 284 ? 8.698 -11.048 -18.902 1.00 92.19 284 ASP A C 1
ATOM 2031 O O . ASP A 1 284 ? 9.397 -10.467 -19.731 1.00 92.19 284 ASP A O 1
ATOM 2035 N N . SER A 1 285 ? 9.171 -11.391 -17.707 1.00 91.31 285 SER A N 1
ATOM 2036 C CA . SER A 1 285 ? 10.579 -11.319 -17.334 1.00 91.31 285 SER A CA 1
ATOM 2037 C C . SER A 1 285 ? 10.838 -12.168 -16.088 1.00 91.31 285 SER A C 1
ATOM 2039 O O . SER A 1 285 ? 10.119 -12.042 -15.093 1.00 91.31 285 SER A O 1
ATOM 2041 N N . PRO A 1 286 ? 11.912 -12.980 -16.058 1.00 90.00 286 PRO A N 1
ATOM 2042 C CA . PRO A 1 286 ? 12.248 -13.786 -14.883 1.00 90.00 286 PRO A CA 1
ATOM 2043 C C . PRO A 1 286 ? 12.541 -12.939 -13.634 1.00 90.00 286 PRO A C 1
ATOM 2045 O O . PRO A 1 286 ? 12.492 -13.450 -12.518 1.00 90.00 286 PRO A O 1
ATOM 2048 N N . TYR A 1 287 ? 12.825 -11.644 -13.800 1.00 88.19 287 TYR A N 1
ATOM 2049 C CA . TYR A 1 287 ? 13.075 -10.722 -12.694 1.00 88.19 287 TYR A CA 1
ATOM 2050 C C . TYR A 1 287 ? 11.817 -10.387 -11.876 1.00 88.19 287 TYR A C 1
ATOM 2052 O O . TYR A 1 287 ? 11.939 -9.990 -10.717 1.00 88.19 287 TYR A O 1
ATOM 2060 N N . TYR A 1 288 ? 10.620 -10.629 -12.420 1.00 90.31 288 TYR A N 1
ATOM 2061 C CA . TYR A 1 288 ? 9.363 -10.531 -11.671 1.00 90.31 288 TYR A CA 1
ATOM 2062 C C . TYR A 1 288 ? 9.162 -11.678 -10.667 1.00 90.31 288 TYR A C 1
ATOM 2064 O O . TYR A 1 288 ? 8.250 -11.629 -9.845 1.00 90.31 288 TYR A O 1
ATOM 2072 N N . GLY A 1 289 ? 10.022 -12.705 -10.683 1.00 88.38 289 GLY A N 1
ATOM 2073 C CA . GLY A 1 289 ? 9.949 -13.820 -9.741 1.00 88.38 289 GLY A CA 1
ATOM 2074 C C . GLY A 1 289 ? 8.594 -14.526 -9.806 1.00 88.38 289 GLY A C 1
ATOM 2075 O O . GLY A 1 289 ? 8.178 -14.970 -10.873 1.00 88.38 289 GLY A O 1
ATOM 2076 N N . GLU A 1 290 ? 7.903 -14.607 -8.670 1.00 88.81 290 GLU A N 1
ATOM 2077 C CA . GLU A 1 290 ? 6.591 -15.262 -8.548 1.00 88.81 290 GLU A CA 1
ATOM 2078 C C . GLU A 1 290 ? 5.482 -14.573 -9.355 1.00 88.81 290 GLU A C 1
ATOM 2080 O O . GLU A 1 290 ? 4.494 -15.212 -9.704 1.00 88.81 290 GLU A O 1
ATOM 2085 N N . GLN A 1 291 ? 5.650 -13.294 -9.700 1.00 91.88 291 GLN A N 1
ATOM 2086 C CA . GLN A 1 291 ? 4.691 -12.561 -10.527 1.00 91.88 291 GLN A CA 1
ATOM 2087 C C . GLN A 1 291 ? 4.957 -12.706 -12.030 1.00 91.88 291 GLN A C 1
ATOM 2089 O O . GLN A 1 291 ? 4.188 -12.211 -12.852 1.00 91.88 291 GLN A O 1
ATOM 2094 N N . ASN A 1 292 ? 6.031 -13.390 -12.432 1.00 95.19 292 ASN A N 1
ATOM 2095 C CA . ASN A 1 292 ? 6.273 -13.622 -13.848 1.00 95.19 292 ASN A CA 1
ATOM 2096 C C . ASN A 1 292 ? 5.125 -14.445 -14.465 1.00 95.19 292 ASN A C 1
ATOM 2098 O O . ASN A 1 292 ? 4.757 -15.506 -13.964 1.00 95.19 292 ASN A O 1
ATOM 2102 N N . GLY A 1 293 ? 4.566 -13.963 -15.573 1.00 95.69 293 GLY A N 1
ATOM 2103 C CA . GLY A 1 293 ? 3.415 -14.553 -16.255 1.00 95.69 293 GLY A CA 1
ATOM 2104 C C . GLY A 1 293 ? 2.045 -14.132 -15.710 1.00 95.69 293 GLY A C 1
ATOM 2105 O O . GLY A 1 293 ? 1.028 -14.569 -16.262 1.00 95.69 293 GLY A O 1
ATOM 2106 N N . THR A 1 294 ? 1.984 -13.288 -14.676 1.00 96.31 294 THR A N 1
ATOM 2107 C CA . THR A 1 294 ? 0.732 -12.710 -14.157 1.00 96.31 294 THR A CA 1
ATOM 2108 C C . THR A 1 294 ? 0.510 -11.301 -14.709 1.00 96.31 294 THR A C 1
ATOM 2110 O O . THR A 1 294 ? 1.416 -10.702 -15.280 1.00 96.31 294 THR A O 1
ATOM 2113 N N . SER A 1 295 ? -0.708 -10.775 -14.593 1.00 96.50 295 SER A N 1
ATOM 2114 C CA . SER A 1 295 ? -1.006 -9.368 -14.885 1.00 96.50 295 SER A CA 1
ATOM 2115 C C . SER A 1 295 ? -1.242 -8.621 -13.581 1.00 96.50 295 SER A C 1
ATOM 2117 O O . SER A 1 295 ? -1.808 -9.185 -12.645 1.00 96.50 295 SER A O 1
ATOM 2119 N N . ILE A 1 296 ? -0.844 -7.353 -13.541 1.00 96.25 296 ILE A N 1
ATOM 2120 C CA . ILE A 1 296 ? -1.152 -6.461 -12.429 1.00 96.25 296 ILE A CA 1
ATOM 2121 C C . ILE A 1 296 ? -2.542 -5.870 -12.699 1.00 96.25 296 ILE A C 1
ATOM 2123 O O . ILE A 1 296 ? -2.733 -5.252 -13.752 1.00 96.25 296 ILE A O 1
ATOM 2127 N N . PRO A 1 297 ? -3.534 -6.081 -11.815 1.00 95.56 297 PRO A N 1
ATOM 2128 C CA . PRO A 1 297 ? -4.868 -5.531 -12.011 1.00 95.56 297 PRO A CA 1
ATOM 2129 C C . PRO A 1 297 ? -4.856 -4.002 -11.905 1.00 95.56 297 PRO A C 1
ATOM 2131 O O . PRO A 1 297 ? -3.926 -3.403 -11.364 1.00 95.56 297 PRO A O 1
ATOM 2134 N N . ALA A 1 298 ? -5.909 -3.367 -12.423 1.00 95.25 298 ALA A N 1
ATOM 2135 C CA . ALA A 1 298 ? -6.147 -1.956 -12.142 1.00 95.25 298 ALA A CA 1
ATOM 2136 C C . ALA A 1 298 ? -6.347 -1.746 -10.638 1.00 95.25 298 ALA A C 1
ATOM 2138 O O . ALA A 1 298 ? -6.833 -2.638 -9.942 1.00 95.25 298 ALA A O 1
ATOM 2139 N N . SER A 1 299 ? -5.975 -0.564 -10.155 1.00 93.69 299 SER A N 1
ATOM 2140 C CA . SER A 1 299 ? -6.152 -0.218 -8.750 1.00 93.69 299 SER A CA 1
ATOM 2141 C C . SER A 1 299 ? -7.635 -0.174 -8.384 1.00 93.69 299 SER A C 1
ATOM 2143 O O . SER A 1 299 ? -8.439 0.454 -9.082 1.00 93.69 299 SER A O 1
ATOM 2145 N N . THR A 1 300 ? -7.961 -0.835 -7.280 1.00 93.56 300 THR A N 1
ATOM 2146 C CA . THR A 1 300 ? -9.248 -0.794 -6.576 1.00 93.56 300 THR A CA 1
ATOM 2147 C C . THR A 1 300 ? -8.993 -0.375 -5.133 1.00 93.56 300 THR A C 1
ATOM 2149 O O . THR A 1 300 ? -7.840 -0.198 -4.751 1.00 93.56 300 THR A O 1
ATOM 2152 N N . GLY A 1 301 ? -10.023 -0.185 -4.307 1.00 93.19 301 GLY A N 1
ATOM 2153 C CA . GLY A 1 301 ? -9.806 0.021 -2.867 1.00 93.19 301 GLY A CA 1
ATOM 2154 C C . GLY A 1 301 ? -9.321 -1.246 -2.138 1.00 93.19 301 GLY A C 1
ATOM 2155 O O . GLY A 1 301 ? -9.117 -2.294 -2.750 1.00 93.19 301 GLY A O 1
ATOM 2156 N N . ILE A 1 302 ? -9.136 -1.153 -0.819 1.00 94.94 302 ILE A N 1
ATOM 2157 C CA . ILE A 1 302 ? -8.827 -2.307 0.039 1.00 94.94 302 ILE A CA 1
ATOM 2158 C C . ILE A 1 302 ? -10.095 -2.986 0.557 1.00 94.94 302 ILE A C 1
ATOM 2160 O O . ILE A 1 302 ? -11.082 -2.332 0.908 1.00 94.94 302 ILE A O 1
ATOM 2164 N N . ASP A 1 303 ? -10.015 -4.300 0.726 1.00 96.19 303 ASP A N 1
ATOM 2165 C CA . ASP A 1 303 ? -11.047 -5.080 1.398 1.00 96.19 303 ASP A CA 1
ATOM 2166 C C . ASP A 1 303 ? -10.731 -5.175 2.890 1.00 96.19 303 ASP A C 1
ATOM 2168 O O . ASP A 1 303 ? -9.863 -5.944 3.305 1.00 96.19 303 ASP A O 1
ATOM 2172 N N . VAL A 1 304 ? -11.452 -4.417 3.718 1.00 96.44 304 VAL A N 1
ATOM 2173 C CA . VAL A 1 304 ? -11.276 -4.448 5.176 1.00 96.44 304 VAL A CA 1
ATOM 2174 C C . VAL A 1 304 ? -12.081 -5.621 5.755 1.00 96.44 304 VAL A C 1
ATOM 2176 O O . VAL A 1 304 ? -13.315 -5.609 5.667 1.00 96.44 304 VAL A O 1
ATOM 2179 N N . PRO A 1 305 ? -11.441 -6.639 6.365 1.00 97.44 305 PRO A N 1
ATOM 2180 C CA . PRO A 1 305 ? -12.132 -7.777 6.963 1.00 97.44 305 PRO A CA 1
ATOM 2181 C C . PRO A 1 305 ? -12.983 -7.372 8.173 1.00 97.44 305 PRO A C 1
ATOM 2183 O O . PRO A 1 305 ? -12.770 -6.301 8.748 1.00 97.44 305 PRO A O 1
ATOM 2186 N N . PRO A 1 306 ? -13.911 -8.239 8.618 1.00 97.69 306 PRO A N 1
ATOM 2187 C CA . PRO A 1 306 ? -14.633 -8.053 9.873 1.00 97.69 306 PRO A CA 1
ATOM 2188 C C . PRO A 1 306 ? -13.713 -7.825 11.072 1.00 97.69 306 PRO A C 1
ATOM 2190 O O . PRO A 1 306 ? -12.622 -8.395 11.143 1.00 97.69 306 PRO A O 1
ATOM 2193 N N . PHE A 1 307 ? -14.184 -7.041 12.036 1.00 97.62 307 PHE A N 1
ATOM 2194 C CA . PHE A 1 307 ? -13.529 -6.868 13.329 1.00 97.62 307 PHE A CA 1
ATOM 2195 C C . PHE A 1 307 ? -13.974 -7.946 14.324 1.00 97.62 307 PHE A C 1
ATOM 2197 O O . PHE A 1 307 ? -15.084 -8.468 14.256 1.00 97.62 307 PHE A O 1
ATOM 2204 N N . THR A 1 308 ? -13.098 -8.271 15.269 1.00 98.44 308 THR A N 1
ATOM 2205 C CA . THR A 1 308 ? -13.309 -9.233 16.353 1.00 98.44 308 THR A CA 1
ATOM 2206 C C . THR A 1 308 ? -12.612 -8.766 17.629 1.00 98.44 308 THR A C 1
ATOM 2208 O O . THR A 1 308 ? -11.715 -7.922 17.587 1.00 98.44 308 THR A O 1
ATOM 2211 N N . GLY A 1 309 ? -13.019 -9.318 18.774 1.00 97.69 309 GLY A N 1
ATOM 2212 C CA . GLY A 1 309 ? -12.410 -9.029 20.073 1.00 97.69 309 GLY A CA 1
ATOM 2213 C C . GLY A 1 309 ? -12.679 -7.617 20.597 1.00 97.69 309 GLY A C 1
ATOM 2214 O O . GLY A 1 309 ? -11.968 -7.176 21.496 1.00 97.69 309 GLY A O 1
ATOM 2215 N N . CYS A 1 310 ? -13.677 -6.922 20.047 1.00 97.62 310 CYS A N 1
ATOM 2216 C CA . CYS A 1 310 ? -14.046 -5.575 20.458 1.00 97.62 310 CYS A CA 1
ATOM 2217 C C . CYS A 1 310 ? -15.128 -5.651 21.533 1.00 97.62 310 CYS A C 1
ATOM 2219 O O . CYS A 1 310 ? -16.221 -6.153 21.271 1.00 97.62 310 CYS A O 1
ATOM 2221 N N . ARG A 1 311 ? -14.832 -5.170 22.740 1.00 96.38 311 ARG A N 1
ATOM 2222 C CA . ARG A 1 311 ? -15.752 -5.254 23.880 1.00 96.38 311 ARG A CA 1
ATOM 2223 C C . ARG A 1 311 ? -15.795 -3.965 24.670 1.00 96.38 311 ARG A C 1
ATOM 2225 O O . ARG A 1 311 ? -14.726 -3.480 25.027 1.00 96.38 311 ARG A O 1
ATOM 2232 N N . ASP A 1 312 ? -17.008 -3.535 25.009 1.00 95.62 312 ASP A N 1
ATOM 2233 C CA . ASP A 1 312 ? -17.287 -2.433 25.933 1.00 95.62 312 ASP A CA 1
ATOM 2234 C C . ASP A 1 312 ? -17.950 -2.989 27.195 1.00 95.62 312 ASP A C 1
ATOM 2236 O O . ASP A 1 312 ? -19.089 -3.462 27.182 1.00 95.62 312 ASP A O 1
ATOM 2240 N N . GLY A 1 313 ? -17.181 -3.058 28.282 1.00 93.25 313 GLY A N 1
ATOM 2241 C CA . GLY A 1 313 ? -17.576 -3.797 29.478 1.00 93.25 313 GLY A CA 1
ATOM 2242 C C . GLY A 1 313 ? -17.840 -5.280 29.178 1.00 93.25 313 GLY A C 1
ATOM 2243 O O . GLY A 1 313 ? -16.909 -6.052 28.939 1.00 93.25 313 GLY A O 1
ATOM 2244 N N . GLY A 1 314 ? -19.110 -5.688 29.248 1.00 93.75 314 GLY A N 1
ATOM 2245 C CA . GLY A 1 314 ? -19.556 -7.058 28.969 1.00 93.75 314 GLY A CA 1
ATOM 2246 C C . GLY A 1 314 ? -20.074 -7.285 27.547 1.00 93.75 314 GLY A C 1
ATOM 2247 O O . GLY A 1 314 ? -20.258 -8.441 27.161 1.00 93.75 314 GLY A O 1
ATOM 2248 N N . ASP A 1 315 ? -20.294 -6.217 26.780 1.00 96.75 315 ASP A N 1
ATOM 2249 C CA . ASP A 1 315 ? -20.970 -6.282 25.489 1.00 96.75 315 ASP A CA 1
ATOM 2250 C C . ASP A 1 315 ? -19.975 -6.498 24.344 1.00 96.75 315 ASP A C 1
ATOM 2252 O O . ASP A 1 315 ? -18.894 -5.907 24.306 1.00 96.75 315 ASP A O 1
ATOM 2256 N N . ASP A 1 316 ? -20.346 -7.353 23.388 1.00 96.75 316 ASP A N 1
ATOM 2257 C CA . ASP A 1 316 ? -19.595 -7.558 22.148 1.00 96.75 316 ASP A CA 1
ATOM 2258 C C . ASP A 1 316 ? -20.028 -6.529 21.098 1.00 96.75 316 ASP A C 1
ATOM 2260 O O . ASP A 1 316 ? -21.126 -6.599 20.538 1.00 96.75 316 ASP A O 1
ATOM 2264 N N . VAL A 1 317 ? -19.142 -5.573 20.821 1.00 96.56 317 VAL A N 1
ATOM 2265 C CA . VAL A 1 317 ? -19.367 -4.497 19.847 1.00 96.56 317 VAL A CA 1
ATOM 2266 C C . VAL A 1 317 ? -18.690 -4.773 18.500 1.00 96.56 317 VAL A C 1
ATOM 2268 O O . VAL A 1 317 ? -18.739 -3.934 17.597 1.00 96.56 317 VAL A O 1
ATOM 2271 N N . SER A 1 318 ? -18.085 -5.952 18.305 1.00 96.50 318 SER A N 1
ATOM 2272 C CA . SER A 1 318 ? -17.460 -6.333 17.033 1.00 96.50 318 SER A CA 1
ATOM 2273 C C . SER A 1 318 ? -18.410 -6.289 15.827 1.00 96.50 318 SER A C 1
ATOM 2275 O O . SER A 1 318 ? -17.983 -5.780 14.784 1.00 96.50 318 SER A O 1
ATOM 2277 N N . PRO A 1 319 ? -19.687 -6.724 15.914 1.00 94.94 319 PRO A N 1
ATOM 2278 C CA . PRO A 1 319 ? -20.629 -6.591 14.799 1.00 94.94 319 PRO A CA 1
ATOM 2279 C C . PRO A 1 319 ? -20.902 -5.132 14.415 1.00 94.94 319 PRO A C 1
ATOM 2281 O O . PRO A 1 319 ? -20.991 -4.815 13.230 1.00 94.94 319 PRO A O 1
ATOM 2284 N N . LEU A 1 320 ? -20.985 -4.236 15.406 1.00 91.69 320 LEU A N 1
ATOM 2285 C CA . LEU A 1 320 ? -21.208 -2.810 15.175 1.00 91.69 320 LEU A CA 1
ATOM 2286 C C . LEU A 1 320 ? -20.012 -2.177 14.456 1.00 91.69 320 LEU A C 1
ATOM 2288 O O . LEU A 1 320 ? -20.189 -1.485 13.458 1.00 91.69 320 LEU A O 1
ATOM 2292 N N . ILE A 1 321 ? -18.793 -2.453 14.921 1.00 93.44 321 ILE A N 1
ATOM 2293 C CA . ILE A 1 321 ? -17.566 -1.938 14.296 1.00 93.44 321 ILE A CA 1
ATOM 2294 C C . ILE A 1 321 ? -17.396 -2.498 12.883 1.00 93.44 321 ILE A C 1
ATOM 2296 O O . ILE A 1 321 ? -17.111 -1.742 11.956 1.00 93.44 321 ILE A O 1
ATOM 2300 N N . THR A 1 322 ? -17.653 -3.794 12.698 1.00 93.81 322 THR A N 1
ATOM 2301 C CA . THR A 1 322 ? -17.639 -4.444 11.381 1.00 93.81 322 THR A CA 1
ATOM 2302 C C . THR A 1 322 ? -18.587 -3.749 10.409 1.00 93.81 322 THR A C 1
ATOM 2304 O O . THR A 1 322 ? -18.186 -3.421 9.299 1.00 93.81 322 THR A O 1
ATOM 2307 N N . ALA A 1 323 ? -19.820 -3.458 10.826 1.00 89.44 323 ALA A N 1
ATOM 2308 C CA . ALA A 1 323 ? -20.798 -2.789 9.970 1.00 89.44 323 ALA A CA 1
ATOM 2309 C C . ALA A 1 323 ? -20.395 -1.355 9.574 1.00 89.44 323 ALA A C 1
ATOM 2311 O O . ALA A 1 323 ? -20.878 -0.849 8.565 1.00 89.44 323 ALA A O 1
ATOM 2312 N N . MET A 1 324 ? -19.538 -0.696 10.361 1.00 87.81 324 MET A N 1
ATOM 2313 C CA . MET A 1 324 ? -19.073 0.667 10.086 1.00 87.81 324 MET A CA 1
ATOM 2314 C C . MET A 1 324 ? -17.796 0.723 9.251 1.00 87.81 324 MET A C 1
ATOM 2316 O O . MET A 1 324 ? -17.606 1.698 8.526 1.00 87.81 324 MET A O 1
ATOM 2320 N N . ALA A 1 325 ? -16.888 -0.241 9.431 1.00 90.56 325 ALA A N 1
ATOM 2321 C CA . ALA A 1 325 ? -15.505 -0.147 8.957 1.00 90.56 325 ALA A CA 1
ATOM 2322 C C . ALA A 1 325 ? -15.077 -1.233 7.979 1.00 90.56 325 ALA A C 1
ATOM 2324 O O . ALA A 1 325 ? -14.135 -1.027 7.217 1.00 90.56 325 ALA A O 1
ATOM 2325 N N . SER A 1 326 ? -15.751 -2.376 7.991 1.00 93.44 326 SER A N 1
ATOM 2326 C CA . SER A 1 326 ? -15.421 -3.489 7.115 1.00 93.44 326 SER A CA 1
ATOM 2327 C C . SER A 1 326 ? -16.196 -3.393 5.810 1.00 93.44 326 SER A C 1
ATOM 2329 O O . SER A 1 326 ? -17.339 -2.939 5.768 1.00 93.44 326 SER A O 1
ATOM 2331 N N . GLY A 1 327 ? -15.588 -3.872 4.734 1.00 93.81 327 GLY A N 1
ATOM 2332 C CA . GLY A 1 327 ? -16.216 -3.888 3.423 1.00 93.81 327 GLY A CA 1
ATOM 2333 C C . GLY A 1 327 ? -15.198 -3.863 2.294 1.00 93.81 327 GLY A C 1
ATOM 2334 O O . GLY A 1 327 ? -14.007 -3.656 2.547 1.00 93.81 327 GLY A O 1
ATOM 2335 N N . PRO A 1 328 ? -15.663 -4.092 1.060 1.00 95.12 328 PRO A N 1
ATOM 2336 C CA . PRO A 1 328 ? -14.804 -4.052 -0.103 1.00 95.12 328 PRO A CA 1
ATOM 2337 C C . PRO A 1 328 ? -14.494 -2.623 -0.551 1.00 95.12 328 PRO A C 1
ATOM 2339 O O . PRO A 1 328 ? -15.261 -1.689 -0.291 1.00 95.12 328 PRO A O 1
ATOM 2342 N N . ASP A 1 329 ? -13.394 -2.478 -1.284 1.00 93.19 329 ASP A N 1
ATOM 2343 C CA . ASP A 1 329 ? -13.034 -1.268 -2.027 1.00 93.19 329 ASP A CA 1
ATOM 2344 C C . ASP A 1 329 ? -12.999 0.031 -1.190 1.00 93.19 329 ASP A C 1
ATOM 2346 O O . ASP A 1 329 ? -13.437 1.097 -1.653 1.00 93.19 329 ASP A O 1
ATOM 2350 N N . ASN A 1 330 ? -12.482 -0.031 0.042 1.00 91.69 330 ASN A N 1
ATOM 2351 C CA . ASN A 1 330 ? -12.235 1.158 0.858 1.00 91.69 330 ASN A CA 1
ATOM 2352 C C . ASN A 1 330 ? -11.028 1.935 0.305 1.00 91.69 330 ASN A C 1
ATOM 2354 O O . ASN A 1 330 ? -9.950 1.360 0.152 1.00 91.69 330 ASN A O 1
ATOM 2358 N N . PRO A 1 331 ? -11.169 3.230 -0.009 1.00 93.69 331 PRO A N 1
ATOM 2359 C CA . PRO A 1 331 ? -10.066 4.020 -0.535 1.00 93.69 331 PRO A CA 1
ATOM 2360 C C . PRO A 1 331 ? -8.995 4.283 0.531 1.00 93.69 331 PRO A C 1
ATOM 2362 O O . PRO A 1 331 ? -9.295 4.670 1.664 1.00 93.69 331 PRO A O 1
ATOM 2365 N N . VAL A 1 332 ? -7.734 4.133 0.132 1.00 93.31 332 VAL A N 1
ATOM 2366 C CA . VAL A 1 332 ? -6.560 4.419 0.959 1.00 93.31 332 VAL A CA 1
ATOM 2367 C C . VAL A 1 332 ? -5.697 5.467 0.279 1.00 93.31 332 VAL A C 1
ATOM 2369 O O . VAL A 1 332 ? -5.421 5.379 -0.917 1.00 93.31 332 VAL A O 1
ATOM 2372 N N . ALA A 1 333 ? -5.219 6.428 1.058 1.00 93.38 333 ALA A N 1
ATOM 2373 C CA . ALA A 1 333 ? -4.140 7.319 0.668 1.00 93.38 333 ALA A CA 1
ATOM 2374 C C . ALA A 1 333 ? -3.075 7.347 1.759 1.00 93.38 333 ALA A C 1
ATOM 2376 O O . ALA A 1 333 ? -3.362 7.300 2.953 1.00 93.38 333 ALA A O 1
ATOM 2377 N N . ALA A 1 334 ? -1.825 7.434 1.354 1.00 92.31 334 ALA A N 1
ATOM 2378 C CA . ALA A 1 334 ? -0.707 7.481 2.264 1.00 92.31 334 ALA A CA 1
ATOM 2379 C C . ALA A 1 334 ? 0.311 8.513 1.794 1.00 92.31 334 ALA A C 1
ATOM 2381 O O . ALA A 1 334 ? 0.472 8.752 0.601 1.00 92.31 334 ALA A O 1
ATOM 2382 N N . GLU A 1 335 ? 1.006 9.107 2.751 1.00 90.75 335 GLU A N 1
ATOM 2383 C CA . GLU A 1 335 ? 2.167 9.948 2.505 1.00 90.75 335 GLU A CA 1
ATOM 2384 C C . GLU A 1 335 ? 3.368 9.219 3.084 1.00 90.75 335 GLU A C 1
ATOM 2386 O O . GLU A 1 335 ? 3.408 8.949 4.285 1.00 90.75 335 GLU A O 1
ATOM 2391 N N . GLN A 1 336 ? 4.339 8.884 2.245 1.00 89.38 336 GLN A N 1
ATOM 2392 C CA . GLN A 1 336 ? 5.618 8.383 2.707 1.00 89.38 336 GLN A CA 1
ATOM 2393 C C . GLN A 1 336 ? 6.581 9.549 2.922 1.00 89.38 336 GLN A C 1
ATOM 2395 O O . GLN A 1 336 ? 6.769 10.388 2.041 1.00 89.38 336 GLN A O 1
ATOM 2400 N N . SER A 1 337 ? 7.268 9.551 4.062 1.00 82.38 337 SER A N 1
ATOM 2401 C CA . SER A 1 337 ? 8.389 10.457 4.289 1.00 82.38 337 SER A CA 1
ATOM 2402 C C . SER A 1 337 ? 9.502 10.208 3.262 1.00 82.38 337 SER A C 1
ATOM 2404 O O . SER A 1 337 ? 9.782 9.045 2.939 1.00 82.38 337 SER A O 1
ATOM 2406 N N . PRO A 1 338 ? 10.216 11.255 2.811 1.00 76.81 338 PRO A N 1
ATOM 2407 C CA . PRO A 1 338 ? 11.521 11.061 2.200 1.00 76.81 338 PRO A CA 1
ATOM 2408 C C . PRO A 1 338 ? 12.418 10.328 3.191 1.00 76.81 338 PRO A C 1
ATOM 2410 O O . PRO A 1 338 ? 12.608 10.783 4.322 1.00 76.81 338 PRO A O 1
ATOM 2413 N N . ILE A 1 339 ? 12.925 9.167 2.787 1.00 65.25 339 ILE A N 1
ATOM 2414 C CA . ILE A 1 339 ? 13.907 8.408 3.554 1.00 65.25 339 ILE A CA 1
ATOM 2415 C C . ILE A 1 339 ? 14.965 7.957 2.579 1.00 65.25 339 ILE A C 1
ATOM 2417 O O . ILE A 1 339 ? 14.720 7.117 1.721 1.00 65.25 339 ILE A O 1
ATOM 2421 N N . ASN A 1 340 ? 16.158 8.503 2.743 1.00 50.31 340 ASN A N 1
ATOM 2422 C CA . ASN A 1 340 ? 17.316 8.059 2.005 1.00 50.31 340 ASN A CA 1
ATOM 2423 C C . ASN A 1 340 ? 18.275 7.449 3.029 1.00 50.31 340 ASN A C 1
ATOM 2425 O O . ASN A 1 340 ? 18.573 8.072 4.053 1.00 50.31 340 ASN A O 1
ATOM 2429 N N . ALA A 1 341 ? 18.675 6.203 2.795 1.00 46.06 341 ALA A N 1
ATOM 2430 C CA . ALA A 1 341 ? 19.129 5.329 3.855 1.00 46.06 341 ALA A CA 1
ATOM 2431 C C . ALA A 1 341 ? 19.987 4.084 3.380 1.00 46.06 341 ALA A C 1
ATOM 2433 O O . ALA A 1 341 ? 19.387 3.157 2.858 1.00 46.06 341 ALA A O 1
ATOM 2434 N N . GLY A 1 342 ? 21.348 4.032 3.568 1.00 46.81 342 GLY A N 1
ATOM 2435 C CA . GLY A 1 342 ? 22.355 2.998 4.104 1.00 46.81 342 GLY A CA 1
ATOM 2436 C C . GLY A 1 342 ? 23.181 3.168 5.502 1.00 46.81 342 GLY A C 1
ATOM 2437 O O . GLY A 1 342 ? 23.765 4.193 5.745 1.00 46.81 342 GLY A O 1
ATOM 2438 N N . ASN A 1 343 ? 23.381 2.192 6.425 1.00 44.62 343 ASN A N 1
ATOM 2439 C CA . ASN A 1 343 ? 23.917 2.104 7.855 1.00 44.62 343 ASN A CA 1
ATOM 2440 C C . ASN A 1 343 ? 23.163 2.661 9.140 1.00 44.62 343 ASN A C 1
ATOM 2442 O O . ASN A 1 343 ? 23.217 3.833 9.422 1.00 44.62 343 ASN A O 1
ATOM 2446 N N . VAL A 1 344 ? 22.499 1.838 9.986 1.00 55.25 344 VAL A N 1
ATOM 2447 C CA . VAL A 1 344 ? 21.335 2.113 10.886 1.00 55.25 344 VAL A CA 1
ATOM 2448 C C . VAL A 1 344 ? 21.159 0.864 11.689 1.00 55.25 344 VAL A C 1
ATOM 2450 O O . VAL A 1 344 ? 21.028 -0.258 11.192 1.00 55.25 344 VAL A O 1
ATOM 2453 N N . ASN A 1 345 ? 21.168 1.139 12.967 1.00 55.25 345 ASN A N 1
ATOM 2454 C CA . ASN A 1 345 ? 20.849 0.205 13.984 1.00 55.25 345 ASN A CA 1
ATOM 2455 C C . ASN A 1 345 ? 19.326 0.104 14.060 1.00 55.25 345 ASN A C 1
ATOM 2457 O O . ASN A 1 345 ? 18.662 1.096 14.350 1.00 55.25 345 ASN A O 1
ATOM 2461 N N . LEU A 1 346 ? 18.769 -1.080 13.814 1.00 53.34 346 LEU A N 1
ATOM 2462 C CA . LEU A 1 346 ? 17.331 -1.296 13.993 1.00 53.34 346 LEU A CA 1
ATOM 2463 C C . LEU A 1 346 ? 16.896 -1.084 15.455 1.00 53.34 346 LEU A C 1
ATOM 2465 O O . LEU A 1 346 ? 15.727 -0.799 15.693 1.00 53.34 346 LEU A O 1
ATOM 2469 N N . ASP A 1 347 ? 17.842 -1.136 16.401 1.00 54.59 347 ASP A N 1
ATOM 2470 C CA . ASP A 1 347 ? 17.623 -0.835 17.819 1.00 54.59 347 ASP A CA 1
ATOM 2471 C C . ASP A 1 347 ? 17.766 0.666 18.150 1.00 54.59 347 ASP A C 1
ATOM 2473 O O . ASP A 1 347 ? 17.420 1.091 19.249 1.00 54.59 347 ASP A O 1
ATOM 2477 N N . ASP A 1 348 ? 18.270 1.487 17.219 1.00 56.72 348 ASP A N 1
ATOM 2478 C CA . ASP A 1 348 ? 18.387 2.944 17.366 1.00 56.72 348 ASP A CA 1
ATOM 2479 C C . ASP A 1 348 ? 18.089 3.655 16.041 1.00 56.72 348 ASP A C 1
ATOM 2481 O O . ASP A 1 348 ? 18.955 4.188 15.342 1.00 56.72 348 ASP A O 1
ATOM 2485 N N . LEU A 1 349 ? 16.803 3.672 15.707 1.00 51.84 349 LEU A N 1
ATOM 2486 C CA . LEU A 1 349 ? 16.275 4.385 14.548 1.00 51.84 349 LEU A CA 1
ATOM 2487 C C . LEU A 1 349 ? 16.298 5.916 14.737 1.00 51.84 349 LEU A C 1
ATOM 2489 O O . LEU A 1 349 ? 16.079 6.643 13.772 1.00 51.84 349 LEU A O 1
ATOM 2493 N N . THR A 1 350 ? 16.589 6.430 15.942 1.00 49.62 350 THR A N 1
ATOM 2494 C CA . THR A 1 350 ? 16.756 7.880 16.166 1.00 49.62 350 THR A CA 1
ATOM 2495 C C . THR A 1 350 ? 18.083 8.409 15.624 1.00 49.62 350 THR A C 1
ATOM 2497 O O . THR A 1 350 ? 18.205 9.605 15.368 1.00 49.62 350 THR A O 1
ATOM 2500 N N . ALA A 1 351 ? 19.043 7.514 15.369 1.00 48.12 351 ALA A N 1
ATOM 2501 C CA . ALA A 1 351 ? 20.298 7.813 14.689 1.00 48.12 351 ALA A CA 1
ATOM 2502 C C . ALA A 1 351 ? 20.152 7.985 13.162 1.00 48.12 351 ALA A C 1
ATOM 2504 O O . ALA A 1 351 ? 21.130 8.335 12.499 1.00 48.12 351 ALA A O 1
ATOM 2505 N N . CYS A 1 352 ? 18.960 7.759 12.587 1.00 49.75 352 CYS A N 1
ATOM 2506 C CA . CYS A 1 352 ? 18.692 8.084 11.185 1.00 49.75 352 CYS A CA 1
ATOM 2507 C C . CYS A 1 352 ? 18.807 9.602 10.992 1.00 49.75 352 CYS A C 1
ATOM 2509 O O . CYS A 1 352 ? 18.006 10.362 11.540 1.00 49.75 352 CYS A O 1
ATOM 2511 N N . ALA A 1 353 ? 19.780 10.058 10.203 1.00 45.09 353 ALA A N 1
ATOM 2512 C CA . ALA A 1 353 ? 19.909 11.477 9.902 1.00 45.09 353 ALA A CA 1
ATOM 2513 C C . ALA A 1 353 ? 18.691 11.952 9.086 1.00 45.09 353 ALA A C 1
ATOM 2515 O O . ALA A 1 353 ? 18.490 11.557 7.939 1.00 45.09 353 ALA A O 1
ATOM 2516 N N . THR A 1 354 ? 17.867 12.823 9.673 1.00 47.53 354 THR A N 1
ATOM 2517 C CA . THR A 1 354 ? 16.695 13.433 9.015 1.00 47.53 354 THR A CA 1
ATOM 2518 C C . THR A 1 354 ? 17.072 14.540 8.023 1.00 47.53 354 THR A C 1
ATOM 2520 O O . THR A 1 354 ? 16.200 15.239 7.516 1.00 47.53 354 THR A O 1
ATOM 2523 N N . ASP A 1 355 ? 18.366 14.757 7.781 1.00 46.34 355 ASP A N 1
ATOM 2524 C CA . ASP A 1 355 ? 18.911 15.844 6.961 1.00 46.34 355 ASP A CA 1
ATOM 2525 C C . ASP A 1 355 ? 19.010 15.501 5.462 1.00 46.34 355 ASP A C 1
ATOM 2527 O O . ASP A 1 355 ? 19.497 16.309 4.673 1.00 46.34 355 ASP A O 1
ATOM 2531 N N . GLY A 1 356 ? 18.543 14.314 5.060 1.00 46.00 356 GLY A N 1
ATOM 2532 C CA . GLY A 1 356 ? 18.549 13.868 3.665 1.00 46.00 356 GLY A CA 1
ATOM 2533 C C . GLY A 1 356 ? 19.887 13.297 3.179 1.00 46.00 356 GLY A C 1
ATOM 2534 O O . GLY A 1 356 ? 20.001 12.975 1.997 1.00 46.00 356 GLY A O 1
ATOM 2535 N N . SER A 1 357 ? 20.882 13.119 4.060 1.00 48.31 357 SER A N 1
ATOM 2536 C CA . SER A 1 357 ? 22.222 12.594 3.723 1.00 48.31 357 SER A CA 1
ATOM 2537 C C . SER A 1 357 ? 22.282 11.102 3.366 1.00 48.31 357 SER A C 1
ATOM 2539 O O . SER A 1 357 ? 23.328 10.598 2.950 1.00 48.31 357 SER A O 1
ATOM 2541 N N . GLY A 1 358 ? 21.159 10.392 3.434 1.00 46.12 358 GLY A N 1
ATOM 2542 C CA . GLY A 1 358 ? 20.974 9.215 2.601 1.00 46.12 358 GLY A CA 1
ATOM 2543 C C . GLY A 1 358 ? 21.394 7.868 3.165 1.00 46.12 358 GLY A C 1
ATOM 2544 O O . GLY A 1 358 ? 21.537 6.923 2.393 1.00 46.12 358 GLY A O 1
ATOM 2545 N N . ASN A 1 359 ? 21.613 7.750 4.480 1.00 40.03 359 ASN A N 1
ATOM 2546 C CA . ASN A 1 359 ? 22.346 6.617 5.036 1.00 40.03 359 ASN A CA 1
ATOM 2547 C C . ASN A 1 359 ? 21.734 5.885 6.315 1.00 40.03 359 ASN A C 1
ATOM 2549 O O . ASN A 1 359 ? 22.018 6.279 7.434 1.00 40.03 359 ASN A O 1
ATOM 2553 N N . CYS A 1 360 ? 20.941 4.783 6.131 1.00 45.62 360 CYS A N 1
ATOM 2554 C CA . CYS A 1 360 ? 20.432 3.623 6.945 1.00 45.62 360 CYS A CA 1
ATOM 2555 C C . CYS A 1 360 ? 20.421 2.197 6.213 1.00 45.62 360 CYS A C 1
ATOM 2557 O O . CYS A 1 360 ? 19.818 2.050 5.178 1.00 45.62 360 CYS A O 1
ATOM 2559 N N . PRO A 1 361 ? 21.028 1.068 6.641 1.00 39.62 361 PRO A N 1
ATOM 2560 C CA . PRO A 1 361 ? 21.587 -0.023 5.873 1.00 39.62 361 PRO A CA 1
ATOM 2561 C C . PRO A 1 361 ? 20.451 -0.955 5.640 1.00 39.62 361 PRO A C 1
ATOM 2563 O O . PRO A 1 361 ? 19.740 -1.351 6.554 1.00 39.62 361 PRO A O 1
ATOM 2566 N N . VAL A 1 362 ? 20.404 -1.403 4.414 1.00 35.59 362 VAL A N 1
ATOM 2567 C CA . VAL A 1 362 ? 20.350 -2.810 4.085 1.00 35.59 362 VAL A CA 1
ATOM 2568 C C . VAL A 1 362 ? 20.584 -3.720 5.320 1.00 35.59 362 VAL A C 1
ATOM 2570 O O . VAL A 1 362 ? 21.739 -4.026 5.640 1.00 35.59 362 VAL A O 1
ATOM 2573 N N . PRO A 1 363 ? 19.532 -4.163 6.042 1.00 36.31 363 PRO A N 1
ATOM 2574 C CA . PRO A 1 363 ? 19.708 -5.186 7.057 1.00 36.31 363 PRO A CA 1
ATOM 2575 C C . PRO A 1 363 ? 20.145 -6.475 6.362 1.00 36.31 363 PRO A C 1
ATOM 2577 O O . PRO A 1 363 ? 19.825 -6.715 5.197 1.00 36.31 363 PRO A O 1
ATOM 2580 N N . ALA A 1 364 ? 20.888 -7.328 7.061 1.00 34.81 364 ALA A N 1
ATOM 2581 C CA . ALA A 1 364 ? 21.217 -8.642 6.532 1.00 34.81 364 ALA A CA 1
ATOM 2582 C C . ALA A 1 364 ? 19.937 -9.448 6.234 1.00 34.81 364 ALA A C 1
ATOM 2584 O O . ALA A 1 364 ? 18.892 -9.258 6.855 1.00 34.81 364 ALA A O 1
ATOM 2585 N N . LYS A 1 365 ? 20.046 -10.402 5.304 1.00 34.75 365 LYS A N 1
ATOM 2586 C CA . LYS A 1 365 ? 19.031 -11.432 5.053 1.00 34.75 365 LYS A CA 1
ATOM 2587 C C . LYS A 1 365 ? 18.644 -12.058 6.407 1.00 34.75 365 LYS A C 1
ATOM 2589 O O . LYS A 1 365 ? 19.496 -12.723 6.995 1.00 34.75 365 LYS A O 1
ATOM 2594 N N . ASN A 1 366 ? 17.398 -11.841 6.858 1.00 42.25 366 ASN A N 1
ATOM 2595 C CA . ASN A 1 366 ? 16.810 -12.085 8.198 1.00 42.25 366 ASN A CA 1
ATOM 2596 C C . ASN A 1 366 ? 16.720 -10.828 9.097 1.00 42.25 366 ASN A C 1
ATOM 2598 O O . ASN A 1 366 ? 17.622 -10.613 9.909 1.00 42.25 366 ASN A O 1
ATOM 2602 N N . PRO A 1 367 ? 15.627 -10.039 9.020 1.00 44.41 367 PRO A N 1
ATOM 2603 C CA . PRO A 1 367 ? 15.376 -8.978 9.996 1.00 44.41 367 PRO A CA 1
ATOM 2604 C C . PRO A 1 367 ? 15.291 -9.546 11.431 1.00 44.41 367 PRO A C 1
ATOM 2606 O O . PRO A 1 367 ? 14.978 -10.733 11.603 1.00 44.41 367 PRO A O 1
ATOM 2609 N N . PRO A 1 368 ? 15.595 -8.731 12.460 1.00 43.53 368 PRO A N 1
ATOM 2610 C CA . PRO A 1 368 ? 15.563 -9.149 13.858 1.00 43.53 368 PRO A CA 1
ATOM 2611 C C . PRO A 1 368 ? 14.165 -9.614 14.280 1.00 43.53 368 PRO A C 1
ATOM 2613 O O . PRO A 1 368 ? 13.150 -9.208 13.714 1.00 43.53 368 PRO A O 1
ATOM 2616 N N . ALA A 1 369 ? 14.127 -10.488 15.286 1.00 47.16 369 ALA A N 1
ATOM 2617 C CA . ALA A 1 369 ? 12.883 -10.910 15.914 1.00 47.16 369 ALA A CA 1
ATOM 2618 C C . ALA A 1 369 ? 12.192 -9.705 16.571 1.00 47.16 369 ALA A C 1
ATOM 2620 O O . ALA A 1 369 ? 12.853 -8.863 17.182 1.00 47.16 369 ALA A O 1
ATOM 2621 N N . VAL A 1 370 ? 10.867 -9.633 16.445 1.00 41.09 370 VAL A N 1
ATOM 2622 C CA . VAL A 1 370 ? 10.060 -8.559 17.040 1.00 41.09 370 VAL A CA 1
ATOM 2623 C C . VAL A 1 370 ? 10.180 -8.615 18.572 1.00 41.09 370 VAL A C 1
ATOM 2625 O O . VAL A 1 370 ? 10.129 -9.716 19.132 1.00 41.09 370 VAL A O 1
ATOM 2628 N N . PRO A 1 371 ? 10.323 -7.476 19.277 1.00 33.31 371 PRO A N 1
ATOM 2629 C CA . PRO A 1 371 ? 10.219 -7.452 20.732 1.00 33.31 371 PRO A CA 1
ATOM 2630 C C . PRO A 1 371 ? 8.858 -8.014 21.184 1.00 33.31 371 PRO A C 1
ATOM 2632 O O . PRO A 1 371 ? 7.842 -7.706 20.561 1.00 33.31 371 PRO A O 1
ATOM 2635 N N . PRO A 1 372 ? 8.796 -8.831 22.248 1.00 35.94 372 PRO A N 1
ATOM 2636 C CA . PRO A 1 372 ? 7.521 -9.300 22.777 1.00 35.94 372 PRO A CA 1
ATOM 2637 C C . PRO A 1 372 ? 6.709 -8.102 23.293 1.00 35.94 372 PRO A C 1
ATOM 2639 O O . PRO A 1 372 ? 7.192 -7.360 24.151 1.00 35.94 372 PRO A O 1
ATOM 2642 N N . HIS A 1 373 ? 5.508 -7.908 22.741 1.00 37.75 373 HIS A N 1
ATOM 2643 C CA . HIS A 1 373 ? 4.521 -6.935 23.218 1.00 37.75 373 HIS A CA 1
ATOM 2644 C C . HIS A 1 373 ? 3.714 -7.485 24.392 1.00 37.75 373 HIS A C 1
ATOM 2646 O O . HIS A 1 373 ? 3.296 -8.665 24.314 1.00 37.75 373 HIS A O 1
#